Protein AF-A0A135UQ98-F1 (afdb_monomer_lite)

Radius of gyration: 32.17 Å; chains: 1; bounding box: 90×98×82 Å

Sequence (348 aa):
MIFPSILLAIFLMACETIAAPYESSMALDTIQGRTKKKIPANFKASCSDVRFFDPRVFVEEGSKKKDSTPYLVAKCGDGKGGQKCSWMPLTACFANAHGEIVYRRYGAFFKSCVDCKYENVGANMKCACQSPKSSVQASINLNEWMDNRGGQLDCHRFGGNVIDCTEHEMMAIRFHTAPDVIPDEPEWAFEGGLADPRKRAFTSAVYVFSTSKEINTTMKGFVAFLAAIALATATPANLEKSKNDDNFLHNCDFVNFGLGDNNQNPWIHYSCPLNKPPYMQCSRLELNDCIINDHGVLRGQEKGGFAKSCKDCVYLHEIGNLVCQCAFGNPTKFRETHRYLGCMALWQ

Structure (mmCIF, N/CA/C/O backbone):
data_AF-A0A135UQ98-F1
#
_entry.id   AF-A0A135UQ98-F1
#
loop_
_atom_site.group_PDB
_atom_site.id
_atom_site.type_symbol
_atom_site.label_atom_id
_atom_site.label_alt_id
_atom_site.label_comp_id
_atom_site.label_asym_id
_atom_site.label_entity_id
_atom_site.label_seq_id
_atom_site.pdbx_PDB_ins_code
_atom_site.Cartn_x
_atom_site.Cartn_y
_atom_site.Cartn_z
_atom_site.occupancy
_atom_site.B_iso_or_equiv
_atom_site.auth_seq_id
_atom_site.auth_comp_id
_atom_site.auth_asym_id
_atom_site.auth_atom_id
_atom_site.pdbx_PDB_model_num
ATOM 1 N N . MET A 1 1 ? 71.870 -61.077 -18.114 1.00 39.06 1 MET A N 1
ATOM 2 C CA . MET A 1 1 ? 71.634 -59.659 -17.765 1.00 39.06 1 MET A CA 1
ATOM 3 C C . MET A 1 1 ? 70.368 -59.231 -18.495 1.00 39.06 1 MET A C 1
ATOM 5 O O . MET A 1 1 ? 70.344 -59.340 -19.707 1.00 39.06 1 MET A O 1
ATOM 9 N N . ILE A 1 2 ? 69.235 -59.237 -17.789 1.00 40.59 2 ILE A N 1
ATOM 10 C CA . ILE A 1 2 ? 68.543 -58.059 -17.219 1.00 40.59 2 ILE A CA 1
ATOM 11 C C . ILE A 1 2 ? 67.624 -57.392 -18.274 1.00 40.59 2 ILE A C 1
ATOM 13 O O . ILE A 1 2 ? 68.086 -56.680 -19.155 1.00 40.59 2 ILE A O 1
ATOM 17 N N . PHE A 1 3 ? 66.321 -57.697 -18.147 1.00 45.62 3 PHE A N 1
ATOM 18 C CA . PHE A 1 3 ? 65.124 -56.931 -18.577 1.00 45.62 3 PHE A CA 1
ATOM 19 C C . PHE A 1 3 ? 65.168 -55.469 -18.050 1.00 45.62 3 PHE A C 1
ATOM 21 O O . PHE A 1 3 ? 65.958 -55.260 -17.130 1.00 45.62 3 PHE A O 1
ATOM 28 N N . PRO A 1 4 ? 64.313 -54.482 -18.448 1.00 54.00 4 PRO A N 1
ATOM 29 C CA . PRO A 1 4 ? 62.929 -54.623 -18.951 1.00 54.00 4 PRO A CA 1
ATOM 30 C C . PRO A 1 4 ? 62.511 -53.657 -20.093 1.00 54.00 4 PRO A C 1
ATOM 32 O O . PRO A 1 4 ? 63.140 -52.642 -20.361 1.00 54.00 4 PRO A O 1
ATOM 35 N N . SER A 1 5 ? 61.509 -54.026 -20.894 1.00 51.03 5 SER A N 1
ATOM 36 C CA . SER A 1 5 ? 60.091 -53.611 -20.778 1.00 51.03 5 SER A CA 1
ATOM 37 C C . SER A 1 5 ? 59.859 -52.104 -20.640 1.00 51.03 5 SER A C 1
ATOM 39 O O . SER A 1 5 ? 59.884 -51.563 -19.539 1.00 51.03 5 SER A O 1
ATOM 41 N N . ILE A 1 6 ? 59.481 -51.462 -21.748 1.00 52.75 6 ILE A N 1
ATOM 42 C CA . ILE A 1 6 ? 58.674 -50.238 -21.724 1.00 52.75 6 ILE A CA 1
ATOM 43 C C . ILE A 1 6 ? 57.353 -50.580 -22.413 1.00 52.75 6 ILE A C 1
ATOM 45 O O . ILE A 1 6 ? 57.226 -50.549 -23.635 1.00 52.75 6 ILE A O 1
ATOM 49 N N . LEU A 1 7 ? 56.386 -50.980 -21.583 1.00 46.25 7 LEU A N 1
ATOM 50 C CA . LEU A 1 7 ? 54.967 -50.927 -21.905 1.00 46.25 7 LEU A CA 1
ATOM 51 C C . LEU A 1 7 ? 54.606 -49.459 -22.161 1.00 46.25 7 LEU A C 1
ATOM 53 O O . LEU A 1 7 ? 54.558 -48.659 -21.228 1.00 46.25 7 LEU A O 1
ATOM 57 N N . LEU A 1 8 ? 54.324 -49.109 -23.413 1.00 49.94 8 LEU A N 1
ATOM 58 C CA . LEU A 1 8 ? 53.636 -47.868 -23.743 1.00 49.94 8 LEU A CA 1
ATOM 59 C C . LEU A 1 8 ? 52.136 -48.095 -23.503 1.00 49.94 8 LEU A C 1
ATOM 61 O O . LEU A 1 8 ? 51.399 -48.524 -24.389 1.00 49.94 8 LEU A O 1
ATOM 65 N N . ALA A 1 9 ? 51.705 -47.886 -22.260 1.00 47.44 9 ALA A N 1
ATOM 66 C CA . ALA A 1 9 ? 50.299 -47.895 -21.887 1.00 47.44 9 ALA A CA 1
ATOM 67 C C . ALA A 1 9 ? 49.618 -46.642 -22.458 1.00 47.44 9 ALA A C 1
ATOM 69 O O . ALA A 1 9 ? 49.791 -45.531 -21.959 1.00 47.44 9 ALA A O 1
ATOM 70 N N . ILE A 1 10 ? 48.841 -46.834 -23.522 1.00 51.03 10 ILE A N 1
ATOM 71 C CA . ILE A 1 10 ? 47.893 -45.851 -24.042 1.00 51.03 10 ILE A CA 1
ATOM 72 C C . ILE A 1 10 ? 46.729 -45.788 -23.043 1.00 51.03 10 ILE A C 1
ATOM 74 O O . ILE A 1 10 ? 45.805 -46.597 -23.094 1.00 51.03 10 ILE A O 1
ATOM 78 N N . PHE A 1 11 ? 46.784 -44.844 -22.103 1.00 45.19 11 PHE A N 1
ATOM 79 C CA . PHE A 1 11 ? 45.624 -44.456 -21.302 1.00 45.19 11 PHE A CA 1
ATOM 80 C C . PHE A 1 11 ? 44.720 -43.570 -22.166 1.00 45.19 11 PHE A C 1
ATOM 82 O O . PHE A 1 11 ? 44.881 -42.352 -22.234 1.00 45.19 11 PHE A O 1
ATOM 89 N N . LEU A 1 12 ? 43.759 -44.198 -22.844 1.00 49.47 12 LEU A N 1
ATOM 90 C CA . LEU A 1 12 ? 42.554 -43.523 -23.314 1.00 49.47 12 LEU A CA 1
ATOM 91 C C . LEU A 1 12 ? 41.774 -43.068 -22.073 1.00 49.47 12 LEU A C 1
ATOM 93 O O . LEU A 1 12 ? 41.019 -43.837 -21.485 1.00 49.47 12 LEU A O 1
ATOM 97 N N . MET A 1 13 ? 41.976 -41.816 -21.656 1.00 49.59 13 MET A N 1
ATOM 98 C CA . MET A 1 13 ? 41.020 -41.122 -20.795 1.00 49.59 13 MET A CA 1
ATOM 99 C C . MET A 1 13 ? 39.747 -40.882 -21.610 1.00 49.59 13 MET A C 1
ATOM 101 O O . MET A 1 13 ? 39.567 -39.836 -22.232 1.00 49.59 13 MET A O 1
ATOM 105 N N . ALA A 1 14 ? 38.861 -41.877 -21.614 1.00 48.50 14 ALA A N 1
ATOM 106 C CA . ALA A 1 14 ? 37.446 -41.654 -21.844 1.00 48.50 14 ALA A CA 1
ATOM 107 C C . ALA A 1 14 ? 36.943 -40.797 -20.676 1.00 48.50 14 ALA A C 1
ATOM 109 O O . ALA A 1 14 ? 36.611 -41.296 -19.604 1.00 48.50 14 ALA A O 1
ATOM 110 N N . CYS A 1 15 ? 36.968 -39.478 -20.859 1.00 43.12 15 CYS A N 1
ATOM 111 C CA . CYS A 1 15 ? 36.213 -38.570 -20.015 1.00 43.12 15 CYS A CA 1
ATOM 112 C C . CYS A 1 15 ? 34.745 -38.750 -20.415 1.00 43.12 15 CYS A C 1
ATOM 114 O O . CYS A 1 15 ? 34.213 -38.023 -21.254 1.00 43.12 15 CYS A O 1
ATOM 116 N N . GLU A 1 16 ? 34.122 -39.801 -19.878 1.00 40.66 16 GLU A N 1
ATOM 117 C CA . GLU A 1 16 ? 32.675 -39.902 -19.816 1.00 40.66 16 GLU A CA 1
ATOM 118 C C . GLU A 1 16 ? 32.204 -38.688 -19.024 1.00 40.66 16 GLU A C 1
ATOM 120 O O . GLU A 1 16 ? 32.294 -38.615 -17.798 1.00 40.66 16 GLU A O 1
ATOM 125 N N . THR A 1 17 ? 31.751 -37.680 -19.759 1.00 51.41 17 THR A N 1
ATOM 126 C CA . THR A 1 17 ? 30.899 -36.642 -19.211 1.00 51.41 17 THR A CA 1
ATOM 127 C C . THR A 1 17 ? 29.606 -37.342 -18.827 1.00 51.41 17 THR A C 1
ATOM 129 O O . THR A 1 17 ? 28.674 -37.460 -19.618 1.00 51.41 17 THR A O 1
ATOM 132 N N . ILE A 1 18 ? 29.573 -37.873 -17.603 1.00 48.16 18 ILE A N 1
ATOM 133 C CA . ILE A 1 18 ? 28.334 -38.236 -16.930 1.00 48.16 18 ILE A CA 1
ATOM 134 C C . ILE A 1 18 ? 27.578 -36.917 -16.810 1.00 48.16 18 ILE A C 1
ATOM 136 O O . ILE A 1 18 ? 27.806 -36.125 -15.896 1.00 48.16 18 ILE A O 1
ATOM 140 N N . ALA A 1 19 ? 26.740 -36.633 -17.806 1.00 50.34 19 ALA A N 1
ATOM 141 C CA . ALA A 1 19 ? 25.692 -35.649 -17.676 1.00 50.34 19 ALA A CA 1
ATOM 142 C C . ALA A 1 19 ? 24.907 -36.079 -16.441 1.00 50.34 19 ALA A C 1
ATOM 144 O O . ALA A 1 19 ? 24.290 -37.147 -16.437 1.00 50.34 19 ALA A O 1
ATOM 145 N N . ALA A 1 20 ? 25.034 -35.300 -15.365 1.00 44.91 20 ALA A N 1
ATOM 146 C CA . ALA A 1 20 ? 24.259 -35.524 -14.162 1.00 44.91 20 ALA A CA 1
ATOM 147 C C . ALA A 1 20 ? 22.794 -35.689 -14.593 1.00 44.91 20 ALA A C 1
ATOM 149 O O . ALA A 1 20 ? 22.327 -34.898 -15.424 1.00 44.91 20 ALA A O 1
ATOM 150 N N . PRO A 1 21 ? 22.094 -36.734 -14.118 1.00 43.53 21 PRO A N 1
ATOM 151 C CA . PRO A 1 21 ? 20.697 -36.927 -14.456 1.00 43.53 21 PRO A CA 1
ATOM 152 C C . PRO A 1 21 ? 19.967 -35.620 -14.163 1.00 43.53 21 PRO A C 1
ATOM 154 O O . PRO A 1 21 ? 20.119 -35.051 -13.085 1.00 43.53 21 PRO A O 1
ATOM 157 N N . TYR A 1 22 ? 19.242 -35.120 -15.161 1.00 48.44 22 TYR A N 1
ATOM 158 C CA . TYR A 1 22 ? 18.347 -33.983 -15.012 1.00 48.44 22 TYR A CA 1
ATOM 159 C C . TYR A 1 22 ? 17.379 -34.330 -13.878 1.00 48.44 22 TYR A C 1
ATOM 161 O O . TYR A 1 22 ? 16.441 -35.107 -14.074 1.00 48.44 22 TYR A O 1
ATOM 169 N N . GLU A 1 23 ? 17.662 -33.836 -12.670 1.00 41.31 23 GLU A N 1
ATOM 170 C CA . GLU A 1 23 ? 16.758 -33.932 -11.534 1.00 41.31 23 GLU A CA 1
ATOM 171 C C . GLU A 1 23 ? 15.514 -33.130 -11.903 1.00 41.31 23 GLU A C 1
ATOM 173 O O . GLU A 1 23 ? 15.452 -31.908 -11.783 1.00 41.31 23 GLU A O 1
ATOM 178 N N . SER A 1 24 ? 14.533 -33.849 -12.444 1.00 43.72 24 SER A N 1
ATOM 179 C CA . SER A 1 24 ? 13.179 -33.368 -12.650 1.00 43.72 24 SER A CA 1
ATOM 180 C C . SER A 1 24 ? 12.709 -32.716 -11.352 1.00 43.72 24 SER A C 1
ATOM 182 O O . SER A 1 24 ? 12.609 -33.377 -10.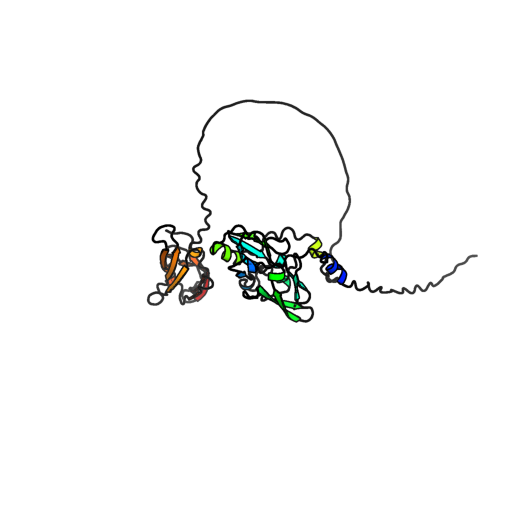316 1.00 43.72 24 SER A O 1
ATOM 184 N N . SER A 1 25 ? 12.405 -31.420 -11.409 1.00 47.81 25 SER A N 1
ATOM 185 C CA . SER A 1 25 ? 11.990 -30.594 -10.270 1.00 47.81 25 SER A CA 1
ATOM 186 C C . SER A 1 25 ? 10.664 -31.024 -9.623 1.00 47.81 25 SER A C 1
ATOM 188 O O . SER A 1 25 ? 10.139 -30.312 -8.773 1.00 47.81 25 SER A O 1
ATOM 190 N N . MET A 1 26 ? 10.112 -32.185 -9.984 1.00 45.78 26 MET A N 1
ATOM 191 C CA . MET A 1 26 ? 8.878 -32.730 -9.418 1.00 45.78 26 MET A CA 1
ATOM 192 C C . MET A 1 26 ? 9.028 -33.227 -7.970 1.00 45.78 26 MET A C 1
ATOM 194 O O . MET A 1 26 ? 8.029 -33.426 -7.279 1.00 45.78 26 MET A O 1
ATOM 198 N N . ALA A 1 27 ? 10.253 -33.405 -7.466 1.00 41.72 27 ALA A N 1
ATOM 199 C CA . ALA A 1 27 ? 10.460 -33.889 -6.099 1.00 41.72 27 ALA A CA 1
ATOM 200 C C . ALA A 1 27 ? 10.167 -32.830 -5.012 1.00 41.72 27 ALA A C 1
ATOM 202 O O . ALA A 1 27 ? 9.802 -33.202 -3.896 1.00 41.72 27 ALA A O 1
ATOM 203 N N . LEU A 1 28 ? 10.250 -31.526 -5.317 1.00 43.47 28 LEU A N 1
ATOM 204 C CA . LEU A 1 28 ? 9.995 -30.467 -4.325 1.00 43.47 28 LEU A CA 1
ATOM 205 C C . LEU A 1 28 ? 8.499 -30.135 -4.156 1.00 43.47 28 LEU A C 1
ATOM 207 O O . LEU A 1 28 ? 8.093 -29.668 -3.093 1.00 43.47 28 LEU A O 1
ATOM 211 N N . ASP A 1 29 ? 7.660 -30.461 -5.142 1.00 44.72 29 ASP A N 1
ATOM 212 C CA . ASP A 1 29 ? 6.204 -30.260 -5.057 1.00 44.72 29 ASP A CA 1
ATOM 213 C C . ASP A 1 29 ? 5.492 -31.343 -4.225 1.00 44.72 29 ASP A C 1
ATOM 215 O O . ASP A 1 29 ? 4.350 -31.177 -3.791 1.00 44.72 29 ASP A O 1
ATOM 219 N N . THR A 1 30 ? 6.176 -32.447 -3.907 1.00 40.97 30 THR A N 1
ATOM 220 C CA . THR A 1 30 ? 5.543 -33.606 -3.255 1.00 40.97 30 THR A CA 1
ATOM 221 C C . THR A 1 30 ? 5.337 -33.422 -1.735 1.00 40.97 30 THR A C 1
ATOM 223 O O . THR A 1 30 ? 4.579 -34.168 -1.112 1.00 40.97 30 THR A O 1
ATOM 226 N N . ILE A 1 31 ? 5.904 -32.383 -1.102 1.00 49.25 31 ILE A N 1
ATOM 227 C CA . ILE A 1 31 ? 5.703 -32.121 0.343 1.00 49.25 31 ILE A CA 1
ATOM 228 C C . ILE A 1 31 ? 4.376 -31.380 0.637 1.00 49.25 31 ILE A C 1
ATOM 230 O O . ILE A 1 31 ? 3.892 -31.405 1.771 1.00 49.25 31 ILE A O 1
ATOM 234 N N . GLN A 1 32 ? 3.694 -30.808 -0.364 1.00 52.12 32 GLN A N 1
ATOM 235 C CA . GLN A 1 32 ? 2.377 -30.172 -0.169 1.00 52.12 32 GLN A CA 1
ATOM 236 C C . GLN A 1 32 ? 1.179 -31.147 -0.215 1.00 52.12 32 GLN A C 1
ATOM 238 O O . GLN A 1 32 ? 0.047 -30.746 0.051 1.00 52.12 32 GLN A O 1
ATOM 243 N N . GLY A 1 33 ? 1.405 -32.442 -0.465 1.00 38.69 33 GLY A N 1
ATOM 244 C CA . GLY A 1 33 ? 0.355 -33.441 -0.715 1.00 38.69 33 GLY A CA 1
ATOM 245 C C . GLY A 1 33 ? -0.338 -34.075 0.502 1.00 38.69 33 GLY A C 1
ATOM 246 O O . GLY A 1 33 ? -1.027 -35.079 0.338 1.00 38.69 33 GLY A O 1
ATOM 247 N N . ARG A 1 34 ? -0.196 -33.557 1.732 1.00 43.53 34 ARG A N 1
ATOM 248 C CA . ARG A 1 34 ? -1.013 -34.047 2.866 1.00 43.53 34 ARG A CA 1
ATOM 249 C C . ARG A 1 34 ? -2.350 -33.309 2.902 1.00 43.53 34 ARG A C 1
ATOM 251 O O . ARG A 1 34 ? -2.486 -32.272 3.547 1.00 43.53 34 ARG A O 1
ATOM 258 N N . THR A 1 35 ? -3.337 -33.897 2.230 1.00 40.94 35 THR A N 1
ATOM 259 C CA . THR A 1 35 ? -4.766 -33.545 2.156 1.00 40.94 35 THR A CA 1
ATOM 260 C C . THR A 1 35 ? -5.470 -33.555 3.523 1.00 40.94 35 THR A C 1
ATOM 262 O O . THR A 1 35 ? -6.425 -34.286 3.770 1.00 40.94 35 THR A O 1
ATOM 265 N N . LYS A 1 36 ? -5.064 -32.677 4.446 1.00 52.81 36 LYS A N 1
ATOM 266 C CA . LYS A 1 36 ? -6.039 -32.118 5.389 1.00 52.81 36 LYS A CA 1
ATOM 267 C C . LYS A 1 36 ? -6.969 -31.242 4.564 1.00 52.81 36 LYS A C 1
ATOM 269 O O . LYS A 1 36 ? -6.477 -30.420 3.800 1.00 52.81 36 LYS A O 1
ATOM 274 N N . LYS A 1 37 ? -8.285 -31.437 4.708 1.00 46.06 37 LYS A N 1
ATOM 275 C CA . LYS A 1 37 ? -9.339 -30.595 4.123 1.00 46.06 37 LYS A CA 1
ATOM 276 C C . LYS A 1 37 ? -8.981 -29.130 4.405 1.00 46.06 37 LYS A C 1
ATOM 278 O O . LYS A 1 37 ? -9.181 -28.652 5.520 1.00 46.06 37 LYS A O 1
ATOM 283 N N . LYS A 1 38 ? -8.325 -28.478 3.438 1.00 60.31 38 LYS A N 1
ATOM 284 C CA . LYS A 1 38 ? -7.864 -27.095 3.544 1.00 60.31 38 LYS A CA 1
ATOM 285 C C . LYS A 1 38 ? -9.149 -26.291 3.640 1.00 60.31 38 LYS A C 1
ATOM 287 O O . LYS A 1 38 ? -9.943 -26.315 2.703 1.00 60.31 38 LYS A O 1
ATOM 292 N N . ILE A 1 39 ? -9.408 -25.689 4.801 1.00 65.62 39 ILE A N 1
ATOM 293 C CA . ILE A 1 39 ? -10.456 -24.674 4.888 1.00 65.62 39 ILE A CA 1
ATOM 294 C C . ILE A 1 39 ? -10.073 -23.658 3.811 1.00 65.62 39 ILE A C 1
ATOM 296 O O . ILE A 1 39 ? -8.914 -23.227 3.814 1.00 65.62 39 ILE A O 1
ATOM 300 N N . PRO A 1 40 ? -10.947 -23.402 2.823 1.00 76.50 40 PRO A N 1
ATOM 301 C CA . PRO A 1 40 ? -10.606 -22.501 1.741 1.00 76.50 40 PRO A CA 1
ATOM 302 C C . PRO A 1 40 ? -10.241 -21.168 2.379 1.00 76.50 40 PRO A C 1
ATOM 304 O O . PRO A 1 40 ? -11.040 -20.600 3.124 1.00 76.50 40 PRO A O 1
ATOM 307 N N . ALA A 1 41 ? -9.008 -20.728 2.139 1.00 83.00 41 ALA A N 1
ATOM 308 C CA . ALA A 1 41 ? -8.613 -19.383 2.499 1.00 83.00 41 ALA A CA 1
ATOM 309 C C . ALA A 1 41 ? -9.583 -18.432 1.776 1.00 83.00 41 ALA A C 1
ATOM 311 O O . ALA A 1 41 ? -9.995 -18.704 0.642 1.00 83.00 41 ALA A O 1
ATOM 312 N N . ASN A 1 42 ? -10.064 -17.412 2.484 1.00 94.12 42 ASN A N 1
ATOM 313 C CA . ASN A 1 42 ? -10.945 -16.392 1.923 1.00 94.12 42 ASN A CA 1
ATOM 314 C C . ASN A 1 42 ? -11.017 -15.193 2.873 1.00 94.12 42 ASN A C 1
ATOM 316 O O . ASN A 1 42 ? -12.044 -14.939 3.510 1.00 94.12 42 ASN A O 1
ATOM 320 N N . PHE A 1 43 ? -9.916 -14.450 2.997 1.00 96.31 43 PHE A N 1
ATOM 321 C CA . PHE A 1 43 ? -9.882 -13.289 3.888 1.00 96.31 43 PHE A CA 1
ATOM 322 C C . PHE A 1 43 ? -10.992 -12.269 3.558 1.00 96.31 43 PHE A C 1
ATOM 324 O O . PHE A 1 43 ? -11.614 -11.723 4.469 1.00 96.31 43 PHE A O 1
ATOM 331 N N . LYS A 1 44 ? -11.338 -12.069 2.275 1.00 96.12 44 LYS A N 1
ATOM 332 C CA . LYS A 1 44 ? -12.376 -11.111 1.840 1.00 96.12 44 LYS A CA 1
ATOM 333 C C . LYS A 1 44 ? -13.778 -11.432 2.353 1.00 96.12 44 LYS A C 1
ATOM 335 O O . LYS A 1 44 ? -14.615 -10.537 2.374 1.00 96.12 44 LYS A O 1
ATOM 340 N N . ALA A 1 45 ? -14.041 -12.665 2.791 1.00 96.25 45 ALA A N 1
ATOM 341 C CA . ALA A 1 45 ? -15.315 -13.019 3.415 1.00 96.25 45 ALA A CA 1
ATOM 342 C C . ALA A 1 45 ? -15.535 -12.324 4.770 1.00 96.25 45 ALA A C 1
ATOM 344 O O . ALA A 1 45 ? -16.672 -12.178 5.209 1.00 96.25 45 ALA A O 1
ATOM 345 N N . SER A 1 46 ? -14.458 -11.913 5.446 1.00 96.94 46 SER A N 1
ATOM 346 C CA . SER A 1 46 ? -14.514 -11.326 6.793 1.00 96.94 46 SER A CA 1
ATOM 347 C C . SER A 1 46 ? -13.661 -10.067 6.960 1.00 96.94 46 SER A C 1
ATOM 349 O O . SER A 1 46 ? -13.628 -9.491 8.048 1.00 96.94 46 SER A O 1
ATOM 351 N N . CYS A 1 47 ? -12.996 -9.623 5.895 1.00 97.94 47 CYS A N 1
ATOM 352 C CA . CYS A 1 47 ? -12.218 -8.395 5.854 1.00 97.94 47 CYS A CA 1
ATOM 353 C C . CYS A 1 47 ? -12.869 -7.346 4.949 1.00 97.94 47 CYS A C 1
ATOM 355 O O . CYS A 1 47 ? -13.482 -7.646 3.927 1.00 97.94 47 CYS A O 1
ATOM 357 N N . SER A 1 48 ? -12.689 -6.092 5.336 1.00 97.31 48 SER A N 1
ATOM 358 C CA . SER A 1 48 ? -13.177 -4.877 4.692 1.00 97.31 48 SER A CA 1
ATOM 359 C C . SER A 1 48 ? -12.035 -3.866 4.591 1.00 97.31 48 SER A C 1
ATOM 361 O O . SER A 1 48 ? -10.974 -4.086 5.177 1.00 97.31 48 SER A O 1
ATOM 363 N N . ASP A 1 49 ? -12.253 -2.787 3.835 1.00 95.69 49 ASP A N 1
ATOM 364 C CA . ASP A 1 49 ? -11.263 -1.718 3.641 1.00 95.69 49 ASP A CA 1
ATOM 365 C C . ASP A 1 49 ? -9.869 -2.263 3.278 1.00 95.69 49 ASP A C 1
ATOM 367 O O . ASP A 1 49 ? -8.866 -2.054 3.960 1.00 95.69 49 ASP A O 1
ATOM 371 N N . VAL A 1 50 ? -9.852 -3.092 2.231 1.00 96.56 50 VAL A N 1
ATOM 372 C CA . VAL A 1 50 ? -8.641 -3.759 1.759 1.00 96.56 50 VAL A CA 1
ATOM 373 C C . VAL A 1 50 ? -7.864 -2.797 0.874 1.00 96.56 50 VAL A C 1
ATOM 375 O O . VAL A 1 50 ? -8.333 -2.415 -0.200 1.00 96.56 50 VAL A O 1
ATOM 378 N N . ARG A 1 51 ? -6.656 -2.453 1.308 1.00 95.25 51 ARG A N 1
ATOM 379 C CA . ARG A 1 51 ? -5.752 -1.530 0.627 1.00 95.25 51 ARG A CA 1
ATOM 380 C C . ARG A 1 51 ? -4.494 -2.263 0.206 1.00 95.25 51 ARG A C 1
ATOM 382 O O . ARG A 1 51 ? -3.971 -3.108 0.930 1.00 95.25 51 ARG A O 1
ATOM 389 N N . PHE A 1 52 ? -4.015 -1.929 -0.980 1.00 95.31 52 PHE A N 1
ATOM 390 C CA . PHE A 1 52 ? -2.780 -2.456 -1.530 1.00 95.31 52 PHE A CA 1
ATOM 391 C C . PHE A 1 52 ? -1.814 -1.304 -1.723 1.00 95.31 52 PHE A C 1
ATOM 393 O O . PHE A 1 52 ? -2.170 -0.284 -2.312 1.00 95.31 52 PHE A O 1
ATOM 400 N N . PHE A 1 53 ? -0.590 -1.494 -1.260 1.00 93.38 53 PHE A N 1
ATOM 401 C CA . PHE A 1 53 ? 0.461 -0.507 -1.398 1.00 93.38 53 PHE A CA 1
ATOM 402 C C . PHE A 1 53 ? 1.698 -1.181 -1.973 1.00 93.38 53 PHE A C 1
ATOM 404 O O . PHE A 1 53 ? 2.137 -2.229 -1.493 1.00 93.38 53 PHE A O 1
ATOM 411 N N . ASP A 1 54 ? 2.267 -0.550 -2.993 1.00 91.56 54 ASP A N 1
ATOM 412 C CA . ASP A 1 54 ? 3.563 -0.909 -3.544 1.00 91.56 54 ASP A CA 1
ATOM 413 C C . ASP A 1 54 ? 4.532 0.252 -3.275 1.00 91.56 54 ASP A C 1
ATOM 415 O O . ASP A 1 54 ? 4.477 1.269 -3.973 1.00 91.56 54 ASP A O 1
ATOM 419 N N . PRO A 1 55 ? 5.414 0.137 -2.262 1.00 86.50 55 PRO A N 1
ATOM 420 C CA . PRO A 1 55 ? 6.332 1.212 -1.896 1.00 86.50 55 PRO A CA 1
ATOM 421 C C . PRO A 1 55 ? 7.210 1.663 -3.054 1.00 86.50 55 PRO A C 1
ATOM 423 O O . PRO A 1 55 ? 7.635 2.813 -3.077 1.00 86.50 55 PRO A O 1
ATOM 426 N N . ARG A 1 56 ? 7.489 0.767 -4.009 1.00 83.88 56 ARG A N 1
ATOM 427 C CA . ARG A 1 56 ? 8.415 1.002 -5.121 1.00 83.88 56 ARG A CA 1
ATOM 428 C C . ARG A 1 56 ? 7.937 2.120 -6.042 1.00 83.88 56 ARG A C 1
ATOM 430 O O . ARG A 1 56 ? 8.768 2.769 -6.662 1.00 83.88 56 ARG A O 1
ATOM 437 N N . VAL A 1 57 ? 6.631 2.389 -6.072 1.00 83.50 57 VAL A N 1
ATOM 438 C CA . VAL A 1 57 ? 6.039 3.492 -6.847 1.00 83.50 57 VAL A CA 1
ATOM 439 C C . VAL A 1 57 ? 6.467 4.862 -6.304 1.00 83.50 57 VAL A C 1
ATOM 441 O O . VAL A 1 57 ? 6.513 5.832 -7.052 1.00 83.50 57 VAL A O 1
ATOM 444 N N . PHE A 1 58 ? 6.830 4.952 -5.021 1.00 78.31 58 PHE A N 1
ATOM 445 C CA . PHE A 1 58 ? 7.250 6.201 -4.374 1.00 78.31 58 PHE A CA 1
ATOM 446 C C . PHE A 1 58 ? 8.770 6.398 -4.347 1.00 78.31 58 PHE A C 1
ATOM 448 O O . PHE A 1 58 ? 9.266 7.349 -3.744 1.00 78.31 58 PHE A O 1
ATOM 455 N N . VAL A 1 59 ? 9.530 5.472 -4.928 1.00 73.75 59 VAL A N 1
ATOM 456 C CA . VAL A 1 59 ? 10.987 5.449 -4.836 1.00 73.75 59 VAL A CA 1
ATOM 457 C C . VAL A 1 59 ? 11.573 6.067 -6.098 1.00 73.75 59 VAL A C 1
ATOM 459 O O . VAL A 1 59 ? 11.448 5.495 -7.177 1.00 73.75 59 VAL A O 1
ATOM 462 N N . GLU A 1 60 ? 12.254 7.208 -5.958 1.00 69.75 60 GLU A N 1
ATOM 463 C CA . GLU A 1 60 ? 13.023 7.790 -7.061 1.00 69.75 60 GLU A CA 1
ATOM 464 C C . GLU A 1 60 ? 14.066 6.789 -7.580 1.00 69.75 60 GLU A C 1
ATOM 466 O O . GLU A 1 60 ? 14.755 6.098 -6.809 1.00 69.75 60 GLU A O 1
ATOM 471 N N . GLU A 1 61 ? 14.155 6.714 -8.907 1.00 64.56 61 GLU A N 1
ATOM 472 C CA . GLU A 1 61 ? 15.007 5.795 -9.647 1.00 64.56 61 GLU A CA 1
ATOM 473 C C . GLU A 1 61 ? 16.473 5.950 -9.198 1.00 64.56 61 GLU A C 1
ATOM 475 O O . GLU A 1 61 ? 17.110 6.974 -9.423 1.00 64.56 61 GLU A O 1
ATOM 480 N N . GLY A 1 62 ? 17.011 4.938 -8.502 1.00 58.06 62 GLY A N 1
ATOM 481 C CA . GLY A 1 62 ? 18.404 4.922 -8.026 1.00 58.06 62 GLY A CA 1
ATOM 482 C C . GLY A 1 62 ? 18.597 4.857 -6.508 1.00 58.06 62 GLY A C 1
ATOM 483 O O . GLY A 1 62 ? 19.711 4.595 -6.05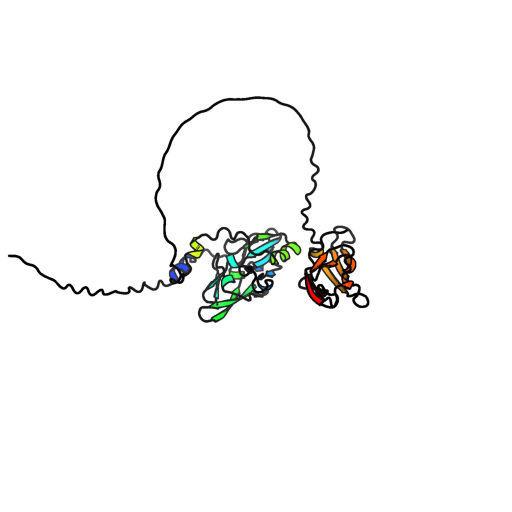3 1.00 58.06 62 GLY A O 1
ATOM 484 N N . SER A 1 63 ? 17.545 5.011 -5.702 1.00 65.19 63 SER A N 1
ATOM 485 C CA . SER A 1 63 ? 17.664 4.826 -4.249 1.00 65.19 63 SER A CA 1
ATOM 486 C C . SER A 1 63 ? 17.583 3.345 -3.831 1.00 65.19 63 SER A C 1
ATOM 488 O O . SER A 1 63 ? 16.974 2.506 -4.498 1.00 65.19 63 SER A O 1
ATOM 490 N N . LYS A 1 64 ? 18.226 3.001 -2.704 1.00 57.78 64 LYS A N 1
ATOM 491 C CA . LYS A 1 64 ? 18.382 1.628 -2.169 1.00 57.78 64 LYS A CA 1
ATOM 492 C C . LYS A 1 64 ? 17.067 0.911 -1.802 1.00 57.78 64 LYS A C 1
ATOM 494 O O . LYS A 1 64 ? 17.106 -0.214 -1.328 1.00 57.78 64 LYS A O 1
ATOM 499 N N . LYS A 1 65 ? 15.897 1.514 -2.028 1.00 59.97 65 LYS A N 1
ATOM 500 C CA . LYS A 1 65 ? 14.586 0.944 -1.669 1.00 59.97 65 LYS A CA 1
ATOM 501 C C . LYS A 1 65 ? 14.034 -0.060 -2.697 1.00 59.97 65 LYS A C 1
ATOM 503 O O . LYS A 1 65 ? 12.864 -0.433 -2.598 1.00 59.97 65 LYS A O 1
ATOM 508 N N . LYS A 1 66 ? 14.858 -0.538 -3.643 1.00 60.81 66 LYS A N 1
ATOM 509 C CA . LYS A 1 66 ? 14.488 -1.598 -4.608 1.00 60.81 66 LYS A CA 1
ATOM 510 C C . LYS A 1 66 ? 14.053 -2.903 -3.931 1.00 60.81 66 LYS A C 1
ATOM 512 O O . LYS A 1 66 ? 13.302 -3.661 -4.535 1.00 60.81 66 LYS A O 1
ATOM 517 N N . ASP A 1 67 ? 14.441 -3.105 -2.672 1.00 69.06 67 ASP A N 1
ATOM 518 C CA . ASP A 1 67 ? 14.086 -4.297 -1.899 1.00 69.06 67 ASP A CA 1
ATOM 519 C C . ASP A 1 67 ? 12.736 -4.196 -1.163 1.00 69.06 67 ASP A C 1
ATOM 521 O O . ASP A 1 67 ? 12.394 -5.050 -0.346 1.00 69.06 67 ASP A O 1
ATOM 525 N N . SER A 1 68 ? 11.939 -3.161 -1.442 1.00 81.12 68 SER A N 1
ATOM 526 C CA . SER A 1 68 ? 10.620 -3.014 -0.822 1.00 81.12 68 SER A CA 1
ATOM 527 C C . SER A 1 68 ? 9.603 -3.976 -1.445 1.00 81.12 68 SER A C 1
ATOM 529 O O . SER A 1 68 ? 9.436 -4.027 -2.663 1.00 81.12 68 SER A O 1
ATOM 531 N N . THR A 1 69 ? 8.882 -4.711 -0.600 1.00 85.75 69 THR A N 1
ATOM 532 C CA . THR A 1 69 ? 7.782 -5.596 -1.010 1.00 85.75 69 THR A CA 1
ATOM 533 C C . THR A 1 69 ? 6.448 -4.850 -1.010 1.00 85.75 69 THR A C 1
ATOM 535 O O . THR A 1 69 ? 6.201 -4.064 -0.094 1.00 85.75 69 THR A O 1
ATOM 538 N N . PRO A 1 70 ? 5.534 -5.157 -1.946 1.00 92.69 70 PRO A N 1
ATOM 539 C CA . PRO A 1 70 ? 4.134 -4.798 -1.786 1.00 92.69 70 PRO A CA 1
ATOM 540 C C . PRO A 1 70 ? 3.540 -5.423 -0.517 1.00 92.69 70 PRO A C 1
ATOM 542 O O . PRO A 1 70 ? 3.942 -6.523 -0.105 1.00 92.69 70 PRO A O 1
ATOM 545 N N . TYR A 1 71 ? 2.563 -4.747 0.078 1.00 93.62 71 TYR A N 1
ATOM 546 C CA . TYR A 1 71 ? 1.792 -5.247 1.215 1.00 93.62 71 TYR A CA 1
ATOM 547 C C . TYR A 1 71 ? 0.301 -4.979 1.055 1.00 93.62 71 TYR A C 1
ATOM 549 O O . TYR A 1 71 ? -0.136 -4.055 0.364 1.00 93.62 71 TYR A O 1
ATOM 557 N N . LEU A 1 72 ? -0.473 -5.820 1.734 1.00 96.00 72 LEU A N 1
ATOM 558 C CA . LEU A 1 72 ? -1.901 -5.642 1.935 1.00 96.00 72 LEU A CA 1
ATOM 559 C C . LEU A 1 72 ? -2.153 -5.066 3.322 1.00 96.00 72 LEU A C 1
ATOM 561 O O . LEU A 1 72 ? -1.551 -5.534 4.281 1.00 96.00 72 LEU A O 1
ATOM 565 N N . VAL A 1 73 ? -3.089 -4.135 3.437 1.00 96.62 73 VAL A N 1
ATOM 566 C CA . VAL A 1 73 ? -3.655 -3.676 4.710 1.00 96.62 73 VAL A CA 1
ATOM 567 C C . VAL A 1 73 ? -5.147 -3.968 4.672 1.00 96.62 73 VAL A C 1
ATOM 569 O O . VAL A 1 73 ? -5.784 -3.756 3.642 1.00 96.62 73 VAL A O 1
ATOM 572 N N . ALA A 1 74 ? -5.711 -4.494 5.753 1.00 97.81 74 ALA A N 1
ATOM 573 C CA . ALA A 1 74 ? -7.142 -4.768 5.811 1.00 97.81 74 ALA A CA 1
ATOM 574 C C . ALA A 1 74 ? -7.692 -4.666 7.231 1.00 97.81 74 ALA A C 1
ATOM 576 O O . ALA A 1 74 ? -6.998 -4.971 8.207 1.00 97.81 74 ALA A O 1
ATOM 577 N N . LYS A 1 75 ? -8.978 -4.317 7.318 1.00 98.19 75 LYS A N 1
ATOM 578 C CA . LYS A 1 75 ? -9.781 -4.370 8.538 1.00 98.19 75 LYS A CA 1
ATOM 579 C C . LYS A 1 75 ? -10.588 -5.660 8.571 1.00 98.19 75 LYS A C 1
ATOM 581 O O . LYS A 1 75 ? -11.556 -5.815 7.828 1.00 98.19 75 LYS A O 1
ATOM 586 N N . CYS A 1 76 ? -10.212 -6.581 9.440 1.00 98.44 76 CYS A N 1
ATOM 587 C CA . CYS A 1 76 ? -10.740 -7.934 9.498 1.00 98.44 76 CYS A CA 1
ATOM 588 C C . CYS A 1 76 ? -11.543 -8.178 10.780 1.00 98.44 76 CYS A C 1
ATOM 590 O O . CYS A 1 76 ? -11.154 -7.749 11.865 1.00 98.44 76 CYS A O 1
ATOM 592 N N . GLY A 1 77 ? -12.671 -8.881 10.671 1.00 97.88 77 GLY A N 1
ATOM 593 C CA . GLY A 1 77 ? -13.470 -9.290 11.826 1.00 97.88 77 GLY A CA 1
ATOM 594 C C . GLY A 1 77 ? -12.704 -10.272 12.715 1.00 97.88 77 GLY A C 1
ATOM 595 O O . GLY A 1 77 ? -12.065 -11.195 12.217 1.00 97.88 77 GLY A O 1
ATOM 596 N N . ASP A 1 78 ? -12.775 -10.110 14.033 1.00 97.06 78 ASP A N 1
ATOM 597 C CA . ASP A 1 78 ? -12.031 -10.952 14.981 1.00 97.06 78 ASP A CA 1
ATOM 598 C C . ASP A 1 78 ? -12.759 -12.249 15.387 1.00 97.06 78 ASP A C 1
ATOM 600 O O . ASP A 1 78 ? -12.241 -13.041 16.177 1.00 97.06 78 ASP A O 1
ATOM 604 N N . GLY A 1 79 ? -13.961 -12.469 14.845 1.00 95.69 79 GLY A N 1
ATOM 605 C CA . GLY A 1 79 ? -14.838 -13.595 15.180 1.00 95.69 79 GLY A CA 1
ATOM 606 C C . GLY A 1 79 ? -15.616 -13.430 16.493 1.00 95.69 79 GLY A C 1
ATOM 607 O O . GLY A 1 79 ? -16.392 -14.312 16.846 1.00 95.69 79 GLY A O 1
ATOM 608 N N . LYS A 1 80 ? -15.442 -12.311 17.206 1.00 96.75 80 LYS A N 1
ATOM 609 C CA . LYS A 1 80 ? -16.115 -11.969 18.472 1.00 96.75 80 LYS A CA 1
ATOM 610 C C . LYS A 1 80 ? -17.020 -10.736 18.350 1.00 96.75 80 LYS A C 1
ATOM 612 O O . LYS A 1 80 ? -17.454 -10.190 19.358 1.00 96.75 80 LYS A O 1
ATOM 617 N N . GLY A 1 81 ? -17.293 -10.298 17.122 1.00 95.75 81 GLY A N 1
ATOM 618 C CA . GLY A 1 81 ? -18.031 -9.066 16.827 1.00 95.75 81 GLY A CA 1
ATOM 619 C C . GLY A 1 81 ? -17.153 -7.811 16.790 1.00 95.75 81 GLY A C 1
ATOM 620 O O . GLY A 1 81 ? -17.652 -6.741 16.451 1.00 95.75 81 GLY A O 1
ATOM 621 N N . GLY A 1 82 ? -15.858 -7.933 17.094 1.00 97.06 82 GLY A N 1
ATOM 622 C CA . GLY A 1 82 ? -14.874 -6.872 16.938 1.00 97.06 82 GLY A CA 1
ATOM 623 C C . GLY A 1 82 ? -14.229 -6.875 15.553 1.00 97.06 82 GLY A C 1
ATOM 624 O O . GLY A 1 82 ? -14.426 -7.773 14.727 1.00 97.06 82 GLY A O 1
ATOM 625 N N . GLN A 1 83 ? -13.420 -5.851 15.305 1.00 97.62 83 GLN A N 1
ATOM 626 C CA . GLN A 1 83 ? -12.571 -5.743 14.125 1.00 97.62 83 GLN A CA 1
ATOM 627 C C . GLN A 1 83 ? -11.142 -5.441 14.568 1.00 97.62 83 GLN A C 1
ATOM 629 O O . GLN A 1 83 ? -10.928 -4.752 15.563 1.00 97.62 83 GLN A O 1
ATOM 634 N N . LYS A 1 84 ? -10.170 -5.947 13.816 1.00 97.88 84 LYS A N 1
ATOM 635 C CA . LYS A 1 84 ? -8.757 -5.604 13.952 1.00 97.88 84 LYS A CA 1
ATOM 636 C C . LYS A 1 84 ? -8.200 -5.231 12.597 1.00 97.88 84 LYS A C 1
ATOM 638 O O . LYS A 1 84 ? -8.669 -5.722 11.570 1.00 97.88 84 LYS A O 1
ATOM 643 N N . CYS A 1 85 ? -7.193 -4.379 12.610 1.00 98.06 85 CYS A N 1
ATOM 644 C CA . CYS A 1 85 ? -6.489 -3.994 11.410 1.00 98.06 85 CYS A CA 1
ATOM 645 C C . CYS A 1 85 ? -5.126 -4.655 11.427 1.00 98.06 85 CYS A C 1
ATOM 647 O O . CYS A 1 85 ? -4.503 -4.848 12.472 1.00 98.06 85 CYS A O 1
ATOM 649 N N . SER A 1 86 ? -4.698 -5.105 10.261 1.00 97.50 86 SER A N 1
ATOM 650 C CA . SER A 1 86 ? -3.388 -5.713 10.116 1.00 97.50 86 SER A CA 1
ATOM 651 C C . SER A 1 86 ? -2.858 -5.485 8.721 1.00 97.50 86 SER A C 1
ATOM 653 O O . SER A 1 86 ? -3.627 -5.288 7.774 1.00 97.50 86 SER A O 1
ATOM 655 N N . TRP A 1 87 ? -1.539 -5.533 8.601 1.00 96.00 87 TRP A N 1
ATOM 656 C CA . TRP A 1 87 ? -0.865 -5.479 7.320 1.00 96.00 87 TRP A CA 1
ATOM 657 C C . TRP A 1 87 ? 0.019 -6.699 7.099 1.00 96.00 87 TRP A C 1
ATOM 659 O O . TRP A 1 87 ? 0.589 -7.265 8.030 1.00 96.00 87 TRP A O 1
ATOM 669 N N . MET A 1 88 ? 0.117 -7.129 5.848 1.00 94.94 88 MET A N 1
ATOM 670 C CA . MET A 1 88 ? 0.803 -8.347 5.445 1.00 94.94 88 MET A CA 1
ATOM 671 C C . MET A 1 88 ? 1.772 -8.059 4.297 1.00 94.94 88 MET A C 1
ATOM 673 O O . MET A 1 88 ? 1.312 -7.716 3.202 1.00 94.94 88 MET A O 1
ATOM 677 N N . PRO A 1 89 ? 3.090 -8.242 4.488 1.00 93.31 89 PRO A N 1
ATOM 678 C CA . PRO A 1 89 ? 4.043 -8.178 3.391 1.00 93.31 89 PRO A CA 1
ATOM 679 C C . PRO A 1 89 ? 3.895 -9.408 2.485 1.00 93.31 89 PRO A C 1
ATOM 681 O O . PRO A 1 89 ? 4.072 -10.548 2.914 1.00 93.31 89 PRO A O 1
ATOM 684 N N . LEU A 1 90 ? 3.601 -9.188 1.202 1.00 94.19 90 LEU A N 1
ATOM 685 C CA . LEU A 1 90 ? 3.297 -10.278 0.267 1.00 94.19 90 LEU A CA 1
ATOM 686 C C . LEU A 1 90 ? 4.529 -11.125 -0.101 1.00 94.19 90 LEU A C 1
ATOM 688 O O . LEU A 1 90 ? 4.381 -12.269 -0.533 1.00 94.19 90 LEU A O 1
ATOM 692 N N . THR A 1 91 ? 5.744 -10.614 0.129 1.00 90.69 91 THR A N 1
ATOM 693 C CA . THR A 1 91 ? 7.001 -11.379 0.002 1.00 90.69 91 THR A CA 1
ATOM 694 C C . THR A 1 91 ? 7.012 -12.674 0.817 1.00 90.69 91 THR A C 1
ATOM 696 O O . THR A 1 91 ? 7.591 -13.676 0.393 1.00 90.69 91 THR A O 1
ATOM 699 N N . ALA A 1 92 ? 6.326 -12.692 1.964 1.00 87.88 92 ALA A N 1
ATOM 700 C CA . ALA A 1 92 ? 6.293 -13.859 2.836 1.00 87.88 92 ALA A CA 1
ATOM 701 C C . ALA A 1 92 ? 5.537 -15.048 2.214 1.00 87.88 92 ALA A C 1
ATOM 703 O O . ALA A 1 92 ? 5.672 -16.181 2.682 1.00 87.88 92 ALA A O 1
ATOM 704 N N . CYS A 1 93 ? 4.759 -14.799 1.160 1.00 93.56 93 CYS A N 1
ATOM 705 C CA . CYS A 1 93 ? 3.723 -15.699 0.667 1.00 93.56 93 CYS A CA 1
ATOM 706 C C . CYS A 1 93 ? 3.913 -16.184 -0.756 1.00 93.56 93 CYS A C 1
ATOM 708 O O . CYS A 1 93 ? 3.431 -17.266 -1.092 1.00 93.56 93 CYS A O 1
ATOM 710 N N . PHE A 1 94 ? 4.544 -15.375 -1.601 1.00 95.94 94 PHE A N 1
ATOM 711 C CA . PHE A 1 94 ? 4.495 -15.583 -3.038 1.00 95.94 94 PHE A CA 1
ATOM 712 C C . PHE A 1 94 ? 5.887 -15.543 -3.656 1.00 95.94 94 PHE A C 1
ATOM 714 O O . PHE A 1 94 ? 6.720 -14.709 -3.292 1.00 95.94 94 PHE A O 1
ATOM 721 N N . ALA A 1 95 ? 6.113 -16.438 -4.615 1.00 96.06 95 ALA A N 1
ATOM 722 C CA . ALA A 1 95 ? 7.282 -16.470 -5.486 1.00 96.06 95 ALA A CA 1
ATOM 723 C C . ALA A 1 95 ? 6.871 -16.226 -6.936 1.00 96.06 95 ALA A C 1
ATOM 725 O O . ALA A 1 95 ? 5.727 -16.464 -7.321 1.00 96.06 95 ALA A O 1
ATOM 726 N N . ASN A 1 96 ? 7.841 -15.803 -7.740 1.00 97.19 96 ASN A N 1
ATOM 727 C CA . ASN A 1 96 ? 7.749 -15.881 -9.189 1.00 97.19 96 ASN A CA 1
ATOM 728 C C . ASN A 1 96 ? 8.347 -17.219 -9.650 1.00 97.19 96 ASN A C 1
ATOM 730 O O . ASN A 1 96 ? 9.543 -17.455 -9.465 1.00 97.19 96 ASN A O 1
ATOM 734 N N . ALA A 1 97 ? 7.533 -18.079 -10.250 1.00 96.94 97 ALA A N 1
ATOM 735 C CA . ALA A 1 97 ? 7.954 -19.315 -10.891 1.00 96.94 97 ALA A CA 1
ATOM 736 C C . ALA A 1 97 ? 7.781 -19.168 -12.407 1.00 96.94 97 ALA A C 1
ATOM 738 O O . ALA A 1 97 ? 6.687 -19.300 -12.939 1.00 96.94 97 ALA A O 1
ATOM 739 N N . HIS A 1 98 ? 8.877 -18.868 -13.110 1.00 96.38 98 HIS A N 1
ATOM 740 C CA . HIS A 1 98 ? 8.910 -18.757 -14.576 1.00 96.38 98 HIS A CA 1
ATOM 741 C C . HIS A 1 98 ? 7.904 -17.767 -15.193 1.00 96.38 98 HIS A C 1
ATOM 743 O O . HIS A 1 98 ? 7.468 -17.955 -16.327 1.00 96.38 98 HIS A O 1
ATOM 749 N N . GLY A 1 99 ? 7.596 -16.675 -14.495 1.00 97.25 99 GLY A N 1
ATOM 750 C CA . GLY A 1 99 ? 6.628 -15.677 -14.937 1.00 97.25 99 GLY A CA 1
ATOM 751 C C . GLY A 1 99 ? 5.226 -15.876 -14.360 1.00 97.25 99 GLY A C 1
ATOM 752 O O . GLY A 1 99 ? 4.352 -15.068 -14.645 1.00 97.25 99 GLY A O 1
ATOM 753 N N . GLU A 1 100 ? 5.001 -16.899 -13.537 1.00 97.88 100 GLU A N 1
ATOM 754 C CA . GLU A 1 100 ? 3.752 -17.103 -12.802 1.00 97.88 100 GLU A CA 1
ATOM 755 C C . GLU A 1 100 ? 3.932 -16.768 -11.320 1.00 97.88 100 GLU A C 1
ATOM 757 O O . GLU A 1 100 ? 4.965 -17.068 -10.718 1.00 97.88 100 GLU A O 1
ATOM 762 N N . ILE A 1 101 ? 2.920 -16.156 -10.703 1.00 97.06 101 ILE A N 1
ATOM 763 C CA . ILE A 1 101 ? 2.928 -15.920 -9.257 1.00 97.06 101 ILE A CA 1
ATOM 764 C C . ILE A 1 101 ? 2.338 -17.154 -8.589 1.00 97.06 101 ILE A C 1
ATOM 766 O O . ILE A 1 101 ? 1.165 -17.467 -8.781 1.00 97.06 101 ILE A O 1
ATOM 770 N N . VAL A 1 102 ? 3.146 -17.835 -7.784 1.00 96.31 102 VAL A N 1
ATOM 771 C CA . VAL A 1 102 ? 2.752 -19.049 -7.065 1.00 96.31 102 VAL A CA 1
ATOM 772 C C . VAL A 1 102 ? 2.901 -18.852 -5.566 1.00 96.31 102 VAL A C 1
ATOM 774 O O . VAL A 1 102 ? 3.751 -18.087 -5.100 1.00 96.31 102 VAL A O 1
ATOM 777 N N . TYR A 1 103 ? 2.091 -19.565 -4.787 1.00 93.94 103 TYR A N 1
ATOM 778 C CA . TYR A 1 103 ? 2.290 -19.612 -3.347 1.00 93.94 103 TYR A CA 1
ATOM 779 C C . TYR A 1 103 ? 3.603 -20.326 -3.017 1.00 93.94 103 TYR A C 1
ATOM 781 O O . TYR A 1 103 ? 3.803 -21.498 -3.337 1.00 93.94 103 TYR A O 1
ATOM 789 N N . ARG A 1 104 ? 4.491 -19.617 -2.324 1.00 92.50 104 ARG A N 1
ATOM 790 C CA . ARG A 1 104 ? 5.732 -20.151 -1.776 1.00 92.50 104 ARG A CA 1
ATOM 791 C C . ARG A 1 104 ? 6.113 -19.312 -0.573 1.00 92.50 104 ARG A C 1
ATOM 793 O O . ARG A 1 104 ? 6.283 -18.099 -0.675 1.00 92.50 104 ARG A O 1
ATOM 800 N N . ARG A 1 105 ? 6.262 -19.971 0.574 1.00 88.44 105 ARG A N 1
ATOM 801 C CA . ARG A 1 105 ? 6.711 -19.302 1.793 1.00 88.44 105 ARG A CA 1
ATOM 802 C C . ARG A 1 105 ? 8.081 -18.656 1.547 1.00 88.44 105 ARG A C 1
ATOM 804 O O . ARG A 1 105 ? 8.964 -19.330 1.022 1.00 88.44 105 ARG A O 1
ATOM 811 N N . TYR A 1 106 ? 8.224 -17.384 1.921 1.00 88.31 106 TYR A N 1
ATOM 812 C CA . TYR A 1 106 ? 9.411 -16.556 1.646 1.00 88.31 106 TYR A CA 1
ATOM 813 C C . TYR A 1 106 ? 9.783 -16.513 0.156 1.00 88.31 106 TYR A C 1
ATOM 815 O O . TYR A 1 106 ? 10.949 -16.555 -0.220 1.00 88.31 106 TYR A O 1
ATOM 823 N N . GLY A 1 107 ? 8.778 -16.488 -0.718 1.00 89.88 107 GLY A N 1
ATOM 824 C CA . GLY A 1 107 ? 8.994 -16.609 -2.153 1.00 89.88 107 GLY A CA 1
ATOM 825 C C . GLY A 1 107 ? 9.640 -15.389 -2.815 1.00 89.88 107 GLY A C 1
ATOM 826 O O . GLY A 1 107 ? 10.145 -15.515 -3.930 1.00 89.88 107 GLY A O 1
ATOM 827 N N . ALA A 1 108 ? 9.631 -14.225 -2.154 1.00 91.50 108 ALA A N 1
ATOM 828 C CA . ALA A 1 108 ? 10.297 -13.004 -2.605 1.00 91.50 108 ALA A CA 1
ATOM 829 C C . ALA A 1 108 ? 10.000 -12.607 -4.069 1.00 91.50 108 ALA A C 1
ATOM 831 O O . ALA A 1 108 ? 10.872 -12.084 -4.767 1.00 91.50 108 ALA A O 1
ATOM 832 N N . PHE A 1 109 ? 8.762 -12.817 -4.545 1.00 94.62 109 PHE A N 1
ATOM 833 C CA . PHE A 1 109 ? 8.374 -12.542 -5.941 1.00 94.62 109 PHE A CA 1
ATOM 834 C C . PHE A 1 109 ? 8.721 -11.116 -6.407 1.00 94.62 109 PHE A C 1
ATOM 836 O O . PHE A 1 109 ? 9.077 -10.913 -7.567 1.00 94.62 109 PHE A O 1
ATOM 843 N N . PHE A 1 110 ? 8.689 -10.137 -5.495 1.00 91.75 110 PHE A N 1
ATOM 844 C CA . PHE A 1 110 ? 8.991 -8.727 -5.758 1.00 91.75 110 PHE A CA 1
ATOM 845 C C . PHE A 1 110 ? 10.383 -8.491 -6.373 1.00 91.75 110 PHE A C 1
ATOM 847 O O . PHE A 1 110 ? 10.571 -7.489 -7.059 1.00 91.75 110 PHE A O 1
ATOM 854 N N . LYS A 1 111 ? 11.343 -9.413 -6.186 1.00 91.81 111 LYS A N 1
ATOM 855 C CA . LYS A 1 111 ? 12.689 -9.332 -6.786 1.00 91.81 111 LYS A CA 1
ATOM 856 C C . LYS A 1 111 ? 12.681 -9.465 -8.311 1.00 91.81 111 LYS A C 1
ATOM 858 O O . LYS A 1 111 ? 13.620 -9.030 -8.966 1.00 91.81 111 LYS A O 1
ATOM 863 N N . SER A 1 112 ? 11.648 -10.089 -8.875 1.00 95.00 112 SER A N 1
ATOM 864 C CA . SER A 1 112 ? 11.544 -10.376 -10.314 1.00 95.00 112 SER A CA 1
ATOM 865 C C . SER A 1 112 ? 10.191 -9.997 -10.921 1.00 95.00 112 SER A C 1
ATOM 867 O O . SER A 1 112 ? 9.981 -10.207 -12.113 1.00 95.00 112 SER A O 1
ATOM 869 N N . CYS A 1 113 ? 9.287 -9.420 -10.129 1.00 95.88 113 CYS A N 1
ATOM 870 C CA . CYS A 1 113 ? 8.004 -8.895 -10.579 1.00 95.88 113 CYS A CA 1
ATOM 871 C C . CYS A 1 113 ? 7.897 -7.403 -10.269 1.00 95.88 113 CYS A C 1
ATOM 873 O O . CYS A 1 113 ? 8.195 -6.978 -9.154 1.00 95.88 113 CYS A O 1
ATOM 875 N N . VAL A 1 114 ? 7.418 -6.621 -11.229 1.00 93.94 114 VAL A N 1
ATOM 876 C CA . VAL A 1 114 ? 7.236 -5.164 -11.155 1.00 93.94 114 VAL A CA 1
ATOM 877 C C . VAL A 1 114 ? 5.796 -4.782 -11.508 1.00 93.94 114 VAL A C 1
ATOM 879 O O . VAL A 1 114 ? 4.997 -5.641 -11.886 1.00 93.94 114 VAL A O 1
ATOM 882 N N . ASP A 1 115 ? 5.456 -3.502 -11.346 1.00 93.81 115 ASP A N 1
ATOM 883 C CA . ASP A 1 115 ? 4.158 -2.921 -11.723 1.00 93.81 115 ASP A CA 1
ATOM 884 C C . ASP A 1 115 ? 2.949 -3.684 -11.169 1.00 93.81 115 ASP A C 1
ATOM 886 O O . ASP A 1 115 ? 1.971 -3.957 -11.872 1.00 93.81 115 ASP A O 1
ATOM 890 N N . CYS A 1 116 ? 3.028 -4.054 -9.891 1.00 95.69 116 CYS A N 1
ATOM 891 C CA . CYS A 1 116 ? 1.968 -4.798 -9.238 1.00 95.69 116 CYS A CA 1
ATOM 892 C C . CYS A 1 116 ? 0.742 -3.914 -8.983 1.00 95.69 116 CYS A C 1
ATOM 894 O O . CYS A 1 116 ? 0.843 -2.813 -8.443 1.00 95.69 116 CYS A O 1
ATOM 896 N N . LYS A 1 117 ? -0.437 -4.421 -9.342 1.00 96.31 117 LYS A N 1
ATOM 897 C CA . LYS A 1 117 ? -1.740 -3.781 -9.156 1.00 96.31 117 LYS A CA 1
ATOM 898 C C . LYS A 1 117 ? -2.696 -4.747 -8.475 1.00 96.31 117 LYS A C 1
ATOM 900 O O . LYS A 1 117 ? -2.678 -5.946 -8.750 1.00 96.31 117 LYS A O 1
ATOM 905 N N . TYR A 1 118 ? -3.563 -4.214 -7.624 1.00 96.56 118 TYR A N 1
ATOM 906 C CA . TYR A 1 118 ? -4.587 -4.984 -6.927 1.00 96.56 118 TYR A CA 1
ATOM 907 C C . TYR A 1 118 ? -5.985 -4.606 -7.413 1.00 96.56 118 TYR A C 1
ATOM 909 O O . TYR A 1 118 ? -6.328 -3.432 -7.536 1.00 96.56 118 TYR A O 1
ATOM 917 N N . GLU A 1 119 ? -6.802 -5.620 -7.663 1.00 97.00 119 GLU A N 1
ATOM 918 C CA . GLU A 1 119 ? -8.186 -5.506 -8.093 1.00 97.00 119 GLU A CA 1
ATOM 919 C C . GLU A 1 119 ? -9.114 -5.985 -6.970 1.00 97.00 119 GLU A C 1
ATOM 921 O O . GLU A 1 119 ? -9.259 -7.183 -6.712 1.00 97.00 119 GLU A O 1
ATOM 926 N N . ASN A 1 120 ? -9.774 -5.035 -6.303 1.00 92.88 120 ASN A N 1
ATOM 927 C CA . ASN A 1 120 ? -10.541 -5.295 -5.083 1.00 92.88 120 ASN A CA 1
ATOM 928 C C . ASN A 1 120 ? -11.758 -6.219 -5.275 1.00 92.88 120 ASN A C 1
ATOM 930 O O . ASN A 1 120 ? -12.150 -6.913 -4.338 1.00 92.88 120 ASN A O 1
ATOM 934 N N . VAL A 1 121 ? -12.389 -6.236 -6.455 1.00 91.81 121 VAL A N 1
ATOM 935 C CA . VAL A 1 121 ? -13.611 -7.033 -6.686 1.00 91.81 121 VAL A CA 1
ATOM 936 C C . VAL A 1 121 ? -13.318 -8.529 -6.559 1.00 91.81 121 VAL A C 1
ATOM 938 O O . VAL A 1 121 ? -14.025 -9.224 -5.834 1.00 91.81 121 VAL A O 1
ATOM 941 N N . GLY A 1 122 ? -12.243 -9.000 -7.196 1.00 92.50 122 GLY A N 1
ATOM 942 C CA . GLY A 1 122 ? -11.836 -10.408 -7.181 1.00 92.50 122 GLY A CA 1
ATOM 943 C C . GLY A 1 122 ? -10.707 -10.745 -6.208 1.00 92.50 122 GLY A C 1
ATOM 944 O O . GLY A 1 122 ? -10.278 -11.890 -6.182 1.00 92.50 122 GLY A O 1
ATOM 945 N N . ALA A 1 123 ? -10.208 -9.765 -5.445 1.00 96.50 123 ALA A N 1
ATOM 946 C CA . ALA A 1 123 ? -8.963 -9.874 -4.681 1.00 96.50 123 ALA A CA 1
ATOM 947 C C . ALA A 1 123 ? -7.774 -10.358 -5.537 1.00 96.50 123 ALA A C 1
ATOM 949 O O . ALA A 1 123 ? -6.913 -11.103 -5.069 1.00 96.50 123 ALA A O 1
ATOM 950 N N . ASN A 1 124 ? -7.736 -9.944 -6.806 1.00 97.56 124 ASN A N 1
ATOM 951 C CA . ASN A 1 124 ? -6.697 -10.359 -7.741 1.00 97.56 124 ASN A CA 1
ATOM 952 C C . ASN A 1 124 ? -5.518 -9.392 -7.677 1.00 97.56 124 ASN A C 1
ATOM 954 O O . ASN A 1 124 ? -5.698 -8.182 -7.792 1.00 97.56 124 ASN A O 1
ATOM 958 N N . MET A 1 125 ? -4.309 -9.924 -7.547 1.00 97.19 125 MET A N 1
ATOM 959 C CA . MET A 1 125 ? -3.075 -9.169 -7.729 1.00 97.19 125 MET A CA 1
ATOM 960 C C . MET A 1 125 ? -2.479 -9.511 -9.092 1.00 97.19 125 MET A C 1
ATOM 962 O O . MET A 1 125 ? -2.267 -10.683 -9.397 1.00 97.19 125 MET A O 1
ATOM 966 N N . LYS A 1 126 ? -2.200 -8.485 -9.895 1.00 97.88 126 LYS A N 1
ATOM 967 C CA . LYS A 1 126 ? -1.598 -8.585 -11.228 1.00 97.88 126 LYS A CA 1
ATOM 968 C C . LYS A 1 126 ? -0.233 -7.911 -11.216 1.00 97.88 126 LYS A C 1
ATOM 970 O O . LYS A 1 126 ? -0.148 -6.782 -10.751 1.00 97.88 126 LYS A O 1
ATOM 975 N N . CYS A 1 127 ? 0.806 -8.562 -11.722 1.00 97.56 127 CYS A N 1
ATOM 976 C CA . CYS A 1 127 ? 2.152 -7.992 -11.820 1.00 97.56 127 CYS A CA 1
ATOM 977 C C . CYS A 1 127 ? 2.811 -8.379 -13.146 1.00 97.56 127 CYS A C 1
ATOM 979 O O . CYS A 1 127 ? 2.549 -9.452 -13.685 1.00 97.56 127 CYS A O 1
ATOM 981 N N . ALA A 1 128 ? 3.751 -7.563 -13.618 1.00 97.50 128 ALA A N 1
ATOM 982 C CA . ALA A 1 128 ? 4.646 -7.930 -14.708 1.00 97.50 128 ALA A CA 1
ATOM 983 C C . ALA A 1 128 ? 5.850 -8.707 -14.148 1.00 97.50 128 ALA A C 1
ATOM 985 O O . ALA A 1 128 ? 6.712 -8.130 -13.487 1.00 97.50 128 ALA A O 1
ATOM 986 N N . CYS A 1 129 ? 5.908 -10.014 -14.383 1.00 97.44 129 CYS A N 1
ATOM 987 C CA . CYS A 1 129 ? 6.929 -10.912 -13.849 1.00 97.44 129 CYS A CA 1
ATOM 988 C C . CYS A 1 129 ? 7.923 -11.350 -14.925 1.00 97.44 129 CYS A C 1
ATOM 990 O O . CYS A 1 129 ? 7.556 -11.663 -16.057 1.00 97.44 129 CYS A O 1
ATOM 992 N N . GLN A 1 130 ? 9.204 -11.411 -14.569 1.00 97.56 130 GLN A N 1
ATOM 993 C CA . GLN A 1 130 ? 10.246 -11.921 -15.452 1.00 97.56 130 GLN A CA 1
ATOM 994 C C . GLN A 1 130 ? 10.100 -13.438 -15.626 1.00 97.56 130 GLN A C 1
ATOM 996 O O . GLN A 1 130 ? 10.085 -14.189 -14.650 1.00 97.56 130 GLN A O 1
ATOM 1001 N N . SER A 1 131 ? 10.035 -13.886 -16.877 1.00 97.12 131 SER A N 1
ATOM 1002 C CA . SER A 1 131 ? 10.185 -15.286 -17.280 1.00 97.12 131 SER A CA 1
ATOM 1003 C C . SER A 1 131 ? 11.521 -15.477 -18.018 1.00 97.12 131 SER A C 1
ATOM 1005 O O . SER A 1 131 ? 12.148 -14.489 -18.409 1.00 97.12 131 SER A O 1
ATOM 1007 N N . PRO A 1 132 ? 11.959 -16.723 -18.292 1.00 96.50 132 PRO A N 1
ATOM 1008 C CA . PRO A 1 132 ? 13.17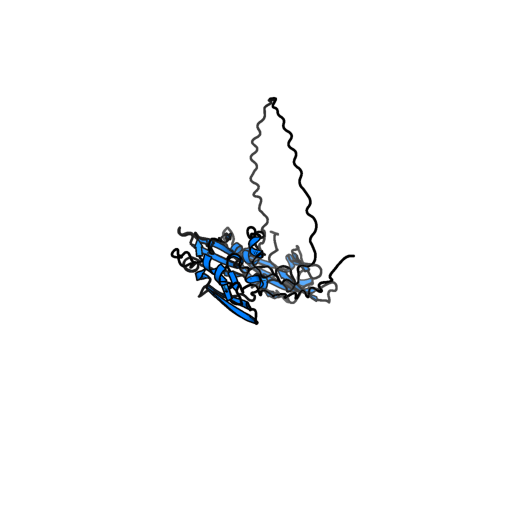8 -16.972 -19.066 1.00 96.50 132 PRO A CA 1
ATOM 1009 C C . PRO A 1 132 ? 13.183 -16.356 -20.474 1.00 96.50 132 PRO A C 1
ATOM 1011 O O . PRO A 1 132 ? 14.251 -16.154 -21.043 1.00 96.50 132 PRO A O 1
ATOM 1014 N N . LYS A 1 133 ? 12.003 -16.102 -21.059 1.00 95.44 133 LYS A N 1
ATOM 1015 C CA . LYS A 1 133 ? 11.868 -15.600 -22.436 1.00 95.44 133 LYS A CA 1
ATOM 1016 C C . LYS A 1 133 ? 11.584 -14.101 -22.496 1.00 95.44 133 LYS A C 1
ATOM 1018 O O . LYS A 1 133 ? 12.072 -13.428 -23.396 1.00 95.44 133 LYS A O 1
ATOM 1023 N N . SER A 1 134 ? 10.776 -13.588 -21.572 1.00 96.25 134 SER A N 1
ATOM 1024 C CA . SER A 1 134 ? 10.324 -12.191 -21.562 1.00 96.25 134 SER A CA 1
ATOM 1025 C C . SER A 1 134 ? 9.658 -11.815 -20.236 1.00 96.25 134 SER A C 1
ATOM 1027 O O . SER A 1 134 ? 9.393 -12.671 -19.394 1.00 96.25 134 SER A O 1
ATOM 1029 N N . SER A 1 135 ? 9.322 -10.538 -20.060 1.00 96.69 135 SER A N 1
ATOM 1030 C CA . SER A 1 135 ? 8.345 -10.137 -19.040 1.00 96.69 135 SER A CA 1
ATOM 1031 C C . SER A 1 135 ? 6.948 -10.615 -19.454 1.00 96.69 135 SER A C 1
ATOM 1033 O O . SER A 1 135 ? 6.574 -10.476 -20.621 1.00 96.69 135 SER A O 1
ATOM 1035 N N . VAL A 1 136 ? 6.196 -11.207 -18.528 1.00 97.69 136 VAL A N 1
ATOM 1036 C CA . VAL A 1 136 ? 4.824 -11.691 -18.733 1.00 97.69 136 VAL A CA 1
ATOM 1037 C C . VAL A 1 136 ? 3.905 -11.123 -17.655 1.00 97.69 136 VAL A C 1
ATOM 1039 O O . VAL A 1 136 ? 4.333 -10.878 -16.530 1.00 97.69 136 VAL A O 1
ATOM 1042 N N . GLN A 1 137 ? 2.636 -10.894 -17.991 1.00 98.12 137 GLN A N 1
ATOM 1043 C CA . GLN A 1 137 ? 1.640 -10.484 -17.002 1.00 98.12 137 GLN A CA 1
ATOM 1044 C C . GLN A 1 137 ? 1.152 -11.706 -16.226 1.00 98.12 137 GLN A C 1
ATOM 1046 O O . GLN A 1 137 ? 0.526 -12.599 -16.793 1.00 98.12 137 GLN A O 1
ATOM 1051 N N . ALA A 1 138 ? 1.432 -11.717 -14.931 1.00 97.94 138 ALA A N 1
ATOM 1052 C CA . ALA A 1 138 ? 1.027 -12.749 -13.997 1.00 97.94 138 ALA A CA 1
ATOM 1053 C C . ALA A 1 138 ? -0.138 -12.248 -13.141 1.00 97.94 138 ALA A C 1
ATOM 1055 O O . ALA A 1 138 ? -0.178 -11.076 -12.764 1.00 97.94 138 ALA A O 1
ATOM 1056 N N . SER A 1 139 ? -1.073 -13.132 -12.800 1.00 97.75 139 SER A N 1
ATOM 1057 C CA . SER A 1 139 ? -2.212 -12.814 -11.937 1.00 97.75 139 SER A CA 1
ATOM 1058 C C . SER A 1 139 ? -2.402 -13.913 -10.904 1.00 97.75 139 SER A C 1
ATOM 1060 O O . SER A 1 139 ? -2.361 -15.089 -11.251 1.00 97.75 139 SER A O 1
ATOM 1062 N N . ILE A 1 140 ? -2.663 -13.536 -9.655 1.00 97.31 140 ILE A N 1
ATOM 1063 C CA . ILE A 1 140 ? -3.002 -14.463 -8.573 1.00 97.31 140 ILE A CA 1
ATOM 1064 C C . ILE A 1 140 ? -4.225 -13.962 -7.807 1.00 97.31 140 ILE A C 1
ATOM 1066 O O . ILE A 1 140 ? -4.343 -12.770 -7.519 1.00 97.31 140 ILE A O 1
ATOM 1070 N N . ASN A 1 141 ? -5.127 -14.877 -7.458 1.00 97.12 141 ASN A N 1
ATOM 1071 C CA . ASN A 1 141 ? -6.240 -14.585 -6.567 1.00 97.12 141 ASN A CA 1
ATOM 1072 C C . ASN A 1 141 ? -5.780 -14.744 -5.114 1.00 97.12 141 ASN A C 1
ATOM 1074 O O . ASN A 1 141 ? -5.480 -15.848 -4.655 1.00 97.12 141 ASN A O 1
ATOM 1078 N N . LEU A 1 142 ? -5.722 -13.637 -4.376 1.00 96.56 142 LEU A N 1
ATOM 1079 C CA . LEU A 1 142 ? -5.225 -13.636 -3.004 1.00 96.56 142 LEU A CA 1
ATOM 1080 C C . LEU A 1 142 ? -6.160 -14.362 -2.039 1.00 96.56 142 LEU A C 1
ATOM 1082 O O . LEU A 1 142 ? -5.686 -14.857 -1.020 1.00 96.56 142 LEU A O 1
ATOM 1086 N N . ASN A 1 143 ? -7.452 -14.498 -2.361 1.00 95.94 143 ASN A N 1
ATOM 1087 C CA . ASN A 1 143 ? -8.362 -15.272 -1.521 1.00 95.94 143 ASN A CA 1
ATOM 1088 C C . ASN A 1 143 ? -7.909 -16.718 -1.382 1.00 95.94 143 ASN A C 1
ATOM 1090 O O . ASN A 1 143 ? -7.971 -17.248 -0.289 1.00 95.94 143 ASN A O 1
ATOM 1094 N N . GLU A 1 144 ? -7.358 -17.337 -2.423 1.00 94.88 144 GLU A N 1
ATOM 1095 C CA . GLU A 1 144 ? -6.972 -18.756 -2.388 1.00 94.88 144 GLU A CA 1
ATOM 1096 C C . GLU A 1 144 ? -5.841 -19.082 -1.391 1.00 94.88 144 GLU A C 1
ATOM 1098 O O . GLU A 1 144 ? -5.642 -20.247 -1.012 1.00 94.88 144 GLU A O 1
ATOM 1103 N N . TRP A 1 145 ? -5.109 -18.054 -0.949 1.00 95.25 145 TRP A N 1
ATOM 1104 C CA . TRP A 1 145 ? -3.880 -18.193 -0.165 1.00 95.25 145 TRP A CA 1
ATOM 1105 C C . TRP A 1 145 ? -3.845 -17.343 1.109 1.00 95.25 145 TRP A C 1
ATOM 1107 O O . TRP A 1 145 ? -3.076 -17.668 2.018 1.00 95.25 145 TRP A O 1
ATOM 1117 N N . MET A 1 146 ? -4.669 -16.296 1.196 1.00 95.69 146 MET A N 1
ATOM 1118 C CA . MET A 1 146 ? -4.774 -15.408 2.351 1.00 95.69 146 MET A CA 1
ATOM 1119 C C . MET A 1 146 ? -6.079 -15.631 3.114 1.00 95.69 146 MET A C 1
ATOM 1121 O O . MET A 1 146 ? -7.168 -15.715 2.544 1.00 95.69 146 MET A O 1
ATOM 1125 N N . ASP A 1 147 ? -5.960 -15.681 4.431 1.00 96.12 147 ASP A N 1
ATOM 1126 C CA . ASP A 1 147 ? -7.037 -15.951 5.368 1.00 96.12 147 ASP A CA 1
ATOM 1127 C C . ASP A 1 147 ? -7.118 -14.852 6.439 1.00 96.12 147 ASP A C 1
ATOM 1129 O O . ASP A 1 147 ? -6.227 -14.009 6.567 1.00 96.12 147 ASP A O 1
ATOM 1133 N N . ASN A 1 148 ? -8.193 -14.860 7.218 1.00 96.69 148 ASN A N 1
ATOM 1134 C CA . ASN A 1 148 ? -8.346 -14.037 8.409 1.00 96.69 148 ASN A CA 1
ATOM 1135 C C . ASN A 1 148 ? -8.314 -14.929 9.656 1.00 96.69 148 ASN A C 1
ATOM 1137 O O . ASN A 1 148 ? -9.273 -15.646 9.950 1.00 96.69 148 ASN A O 1
ATOM 1141 N N . ARG A 1 149 ? -7.235 -14.848 10.440 1.00 95.94 149 ARG A N 1
ATOM 1142 C CA . ARG A 1 149 ? -7.116 -15.565 11.713 1.00 95.94 149 ARG A CA 1
ATOM 1143 C C . ARG A 1 149 ? -7.328 -14.610 12.883 1.00 95.94 149 ARG A C 1
ATOM 1145 O O . ARG A 1 149 ? -6.387 -14.004 13.382 1.00 95.94 149 ARG A O 1
ATOM 1152 N N . GLY A 1 150 ? -8.568 -14.512 13.360 1.00 95.94 150 GLY A N 1
ATOM 1153 C CA . GLY A 1 150 ? -8.889 -13.740 14.569 1.00 95.94 150 GLY A CA 1
ATOM 1154 C C . GLY A 1 150 ? -8.662 -12.231 14.420 1.00 95.94 150 GLY A C 1
ATOM 1155 O O . GLY A 1 150 ? -8.217 -11.576 15.367 1.00 95.94 150 GLY A O 1
ATOM 1156 N N . GLY A 1 151 ? -8.951 -11.694 13.231 1.00 97.06 151 GLY A N 1
ATOM 1157 C CA . GLY A 1 151 ? -8.813 -10.281 12.874 1.00 97.06 151 GLY A CA 1
ATOM 1158 C C . GLY A 1 151 ? -7.457 -9.922 12.255 1.00 97.06 151 GLY A C 1
ATOM 1159 O O . GLY A 1 151 ? -7.220 -8.765 11.929 1.00 97.06 151 GLY A O 1
ATOM 1160 N N . GLN A 1 152 ? -6.561 -10.893 12.095 1.00 97.50 152 GLN A N 1
ATOM 1161 C CA . GLN A 1 152 ? -5.227 -10.713 11.528 1.00 97.50 152 GLN A CA 1
ATOM 1162 C C . GLN A 1 152 ? -5.164 -11.391 10.156 1.00 97.50 152 GLN A C 1
ATOM 1164 O O . GLN A 1 152 ? -5.537 -12.561 10.029 1.00 97.50 152 GLN A O 1
ATOM 1169 N N . LEU A 1 153 ? -4.669 -10.679 9.140 1.00 97.12 153 LEU A N 1
ATOM 1170 C CA . LEU A 1 153 ? -4.329 -11.265 7.846 1.00 97.12 153 LEU A CA 1
ATOM 1171 C C . LEU A 1 153 ? -3.326 -12.399 8.076 1.00 97.12 153 LEU A C 1
ATOM 1173 O O . LEU A 1 153 ? -2.302 -12.201 8.723 1.00 97.12 153 LEU A O 1
ATOM 1177 N N . ASP A 1 154 ? -3.608 -13.584 7.555 1.00 95.69 154 ASP A N 1
ATOM 1178 C CA . ASP A 1 154 ? -2.727 -14.744 7.644 1.00 95.69 154 ASP A CA 1
ATOM 1179 C C . ASP A 1 154 ? -2.497 -15.320 6.258 1.00 95.69 154 ASP A C 1
ATOM 1181 O O . ASP A 1 154 ? -3.376 -15.350 5.404 1.00 95.69 154 ASP A O 1
ATOM 1185 N N . CYS A 1 155 ? -1.296 -15.815 6.046 1.00 93.25 155 CYS A N 1
ATOM 1186 C CA . CYS A 1 155 ? -0.912 -16.486 4.833 1.00 93.25 155 CYS A CA 1
ATOM 1187 C C . CYS A 1 155 ? -0.182 -17.763 5.219 1.00 93.25 155 CYS A C 1
ATOM 1189 O O . CYS A 1 155 ? 1.022 -17.779 5.483 1.00 93.25 155 CYS A O 1
ATOM 1191 N N . HIS A 1 156 ? -0.939 -18.857 5.315 1.00 85.62 156 HIS A N 1
ATOM 1192 C CA . HIS A 1 156 ? -0.403 -20.179 5.635 1.00 85.62 156 HIS A CA 1
ATOM 1193 C C . HIS A 1 156 ? 0.541 -20.186 6.859 1.00 85.62 156 HIS A C 1
ATOM 1195 O O . HIS A 1 156 ? 1.660 -20.722 6.816 1.00 85.62 156 HIS A O 1
ATOM 1201 N N . ARG A 1 157 ? 0.042 -19.647 7.982 1.00 85.56 157 ARG A N 1
ATOM 1202 C CA . ARG A 1 157 ? 0.728 -19.499 9.285 1.00 85.56 157 ARG A CA 1
ATOM 1203 C C . ARG A 1 157 ? 1.737 -18.362 9.373 1.00 85.56 157 ARG A C 1
ATOM 1205 O O . ARG A 1 157 ? 2.366 -18.218 10.417 1.00 85.56 157 ARG A O 1
ATOM 1212 N N . PHE A 1 158 ? 1.908 -17.586 8.314 1.00 90.75 158 PHE A N 1
ATOM 1213 C CA . PHE A 1 158 ? 2.564 -16.298 8.424 1.00 90.75 158 PHE A CA 1
ATOM 1214 C C . PHE A 1 158 ? 1.488 -15.267 8.770 1.00 90.75 158 PHE A C 1
ATOM 1216 O O . PHE A 1 158 ? 0.620 -15.000 7.942 1.00 90.75 158 PHE A O 1
ATOM 1223 N N . GLY A 1 159 ? 1.492 -14.773 10.008 1.00 93.56 159 GLY A N 1
ATOM 1224 C CA . GLY A 1 159 ? 0.540 -13.770 10.486 1.00 93.56 159 GLY A CA 1
ATOM 1225 C C . GLY A 1 159 ? 1.036 -12.356 10.189 1.00 93.56 159 GLY A C 1
ATOM 1226 O O . GLY A 1 159 ? 2.220 -12.073 10.335 1.00 93.56 159 GLY A O 1
ATOM 1227 N N . GLY A 1 160 ? 0.135 -11.480 9.754 1.00 94.25 160 GLY A N 1
ATOM 1228 C CA . GLY A 1 160 ? 0.429 -10.085 9.433 1.00 94.25 160 GLY A CA 1
ATOM 1229 C C . GLY A 1 160 ? 0.620 -9.257 10.696 1.00 94.25 160 GLY A C 1
ATOM 1230 O O . GLY A 1 160 ? 0.223 -9.658 11.779 1.00 94.25 160 GLY A O 1
ATOM 1231 N N . ASN A 1 161 ? 1.202 -8.078 10.606 1.00 94.19 161 ASN A N 1
ATOM 1232 C CA . ASN A 1 161 ? 1.401 -7.243 11.782 1.00 94.19 161 ASN A CA 1
ATOM 1233 C C . ASN A 1 161 ? 0.089 -6.545 12.147 1.00 94.19 161 ASN A C 1
ATOM 1235 O O . ASN A 1 161 ? -0.532 -5.912 11.296 1.00 94.19 161 ASN A O 1
ATOM 1239 N N . VAL A 1 162 ? -0.349 -6.695 13.397 1.00 95.69 162 VAL A N 1
ATOM 1240 C CA . VAL A 1 162 ? -1.555 -6.031 13.909 1.00 95.69 162 VAL A CA 1
ATOM 1241 C C . VAL A 1 162 ? -1.250 -4.555 14.138 1.00 95.69 162 VAL A C 1
ATOM 1243 O O . VAL A 1 162 ? -0.197 -4.221 14.676 1.00 95.69 162 VAL A O 1
ATOM 1246 N N . ILE A 1 163 ? -2.182 -3.698 13.741 1.00 95.25 163 ILE A N 1
ATOM 1247 C CA . ILE A 1 163 ? -2.113 -2.244 13.880 1.00 95.25 163 ILE A CA 1
ATOM 1248 C C . ILE A 1 163 ? -3.445 -1.707 14.398 1.00 95.25 163 ILE A C 1
ATOM 1250 O O . ILE A 1 163 ? -4.457 -2.421 14.393 1.00 95.25 163 ILE A O 1
ATOM 1254 N N . ASP A 1 164 ? -3.449 -0.452 14.839 1.00 94.56 164 ASP A N 1
ATOM 1255 C CA . ASP A 1 164 ? -4.706 0.235 15.116 1.00 94.56 164 ASP A CA 1
ATOM 1256 C C . ASP A 1 164 ? -5.514 0.394 13.816 1.00 94.56 164 ASP A C 1
ATOM 1258 O O . ASP A 1 164 ? -4.971 0.479 12.714 1.00 94.56 164 ASP A O 1
ATOM 1262 N N . CYS A 1 165 ? -6.834 0.414 13.948 1.00 94.44 165 CYS A N 1
ATOM 1263 C CA . CYS A 1 165 ? -7.767 0.656 12.858 1.00 94.44 165 CYS A CA 1
ATOM 1264 C C . CYS A 1 165 ? -8.011 2.139 12.580 1.00 94.44 165 CYS A C 1
ATOM 1266 O O . CYS A 1 165 ? -9.014 2.484 11.951 1.00 94.44 165 CYS A O 1
ATOM 1268 N N . THR A 1 166 ? -7.138 3.020 13.059 1.00 91.81 166 THR A N 1
ATOM 1269 C CA . THR A 1 166 ? -7.183 4.426 12.677 1.00 91.81 166 THR A CA 1
ATOM 1270 C C . THR A 1 166 ? -6.728 4.575 11.228 1.00 91.81 166 THR A C 1
ATOM 1272 O O . THR A 1 166 ? -5.830 3.876 10.752 1.00 91.81 166 THR A O 1
ATOM 1275 N N . GLU A 1 167 ? -7.346 5.518 10.520 1.00 86.50 167 GLU A N 1
ATOM 1276 C CA . GLU A 1 167 ? -6.973 5.862 9.143 1.00 86.50 167 GLU A CA 1
ATOM 1277 C C . GLU A 1 167 ? -5.479 6.201 9.039 1.00 86.50 167 GLU A C 1
ATOM 1279 O O . GLU A 1 167 ? -4.794 5.789 8.101 1.00 86.50 167 GLU A O 1
ATOM 1284 N N . HIS A 1 168 ? -4.972 6.900 10.059 1.00 82.25 168 HIS A N 1
ATOM 1285 C CA . HIS A 1 168 ? -3.571 7.262 10.197 1.00 82.25 168 HIS A CA 1
ATOM 1286 C C . HIS A 1 168 ? -2.646 6.044 10.131 1.00 82.25 168 HIS A C 1
ATOM 1288 O O . HIS A 1 168 ? -1.767 6.000 9.272 1.00 82.25 168 HIS A O 1
ATOM 1294 N N . GLU A 1 169 ? -2.866 5.044 10.988 1.00 87.69 169 GLU A N 1
ATOM 1295 C CA . GLU A 1 169 ? -2.022 3.849 11.055 1.00 87.69 169 GLU A CA 1
ATOM 1296 C C . GLU A 1 169 ? -2.121 3.023 9.771 1.00 87.69 169 GLU A C 1
ATOM 1298 O O . GLU A 1 169 ? -1.101 2.615 9.215 1.00 87.69 169 GLU A O 1
ATOM 1303 N N . MET A 1 170 ? -3.330 2.841 9.227 1.00 83.94 170 MET A N 1
ATOM 1304 C CA . MET A 1 170 ? -3.528 2.099 7.976 1.00 83.94 170 MET A CA 1
ATOM 1305 C C . MET A 1 170 ? -2.798 2.743 6.788 1.00 83.94 170 MET A C 1
ATOM 1307 O O . MET A 1 170 ? -2.274 2.027 5.930 1.00 83.94 170 MET A O 1
ATOM 1311 N N . MET A 1 171 ? -2.734 4.077 6.741 1.00 78.75 171 MET A N 1
ATOM 1312 C CA . MET A 1 171 ? -2.012 4.820 5.705 1.00 78.75 171 MET A CA 1
ATOM 1313 C C . MET A 1 171 ? -0.513 4.935 5.986 1.00 78.75 171 MET A C 1
ATOM 1315 O O . MET A 1 171 ? 0.269 4.940 5.035 1.00 78.75 171 MET A O 1
ATOM 1319 N N . ALA A 1 172 ? -0.088 4.994 7.250 1.00 82.81 172 ALA A N 1
ATOM 1320 C CA . ALA A 1 172 ? 1.319 5.074 7.638 1.00 82.81 172 ALA A CA 1
ATOM 1321 C C . ALA A 1 172 ? 2.120 3.859 7.148 1.00 82.81 172 ALA A C 1
ATOM 1323 O O . ALA A 1 172 ? 3.286 4.014 6.772 1.00 82.81 172 ALA A O 1
ATOM 1324 N N . ILE A 1 173 ? 1.474 2.688 7.017 1.00 83.56 173 ILE A N 1
ATOM 1325 C CA . ILE A 1 173 ? 2.092 1.471 6.461 1.00 83.56 173 ILE A CA 1
ATOM 1326 C C . ILE A 1 173 ? 2.738 1.731 5.101 1.00 83.56 173 ILE A C 1
ATOM 1328 O O . ILE A 1 173 ? 3.795 1.161 4.844 1.00 83.56 173 ILE A O 1
ATOM 1332 N N . ARG A 1 174 ? 2.210 2.669 4.292 1.00 77.50 174 ARG A N 1
ATOM 1333 C CA . ARG A 1 174 ? 2.773 3.040 2.979 1.00 77.50 174 ARG A CA 1
ATOM 1334 C C . ARG A 1 174 ? 4.262 3.443 3.023 1.00 77.50 174 ARG A C 1
ATOM 1336 O O . ARG A 1 174 ? 4.961 3.397 2.011 1.00 77.50 174 ARG A O 1
ATOM 1343 N N . PHE A 1 175 ? 4.745 3.853 4.197 1.00 73.81 175 PHE A N 1
ATOM 1344 C CA . PHE A 1 175 ? 6.113 4.307 4.433 1.00 73.81 175 PHE A CA 1
ATOM 1345 C C . PHE A 1 175 ? 6.995 3.294 5.162 1.00 73.81 175 PHE A C 1
ATOM 1347 O O . PHE A 1 175 ? 8.197 3.534 5.280 1.00 73.81 175 PHE A O 1
ATOM 1354 N N . HIS A 1 176 ? 6.447 2.164 5.614 1.00 69.12 176 HIS A N 1
ATOM 1355 C CA . HIS A 1 176 ? 7.248 1.107 6.218 1.00 69.12 176 HIS A CA 1
ATOM 1356 C C . HIS A 1 176 ? 8.114 0.447 5.137 1.00 69.12 176 HIS A C 1
ATOM 1358 O O . HIS A 1 176 ? 7.655 -0.333 4.300 1.00 69.12 176 HIS A O 1
ATOM 1364 N N . THR A 1 177 ? 9.394 0.811 5.126 1.00 53.56 177 THR A N 1
ATOM 1365 C CA . THR A 1 177 ? 10.395 0.283 4.201 1.00 53.56 177 THR A CA 1
ATOM 1366 C C . THR A 1 177 ? 10.960 -1.009 4.757 1.00 53.56 177 THR A C 1
ATOM 1368 O O . THR A 1 177 ? 11.946 -0.963 5.476 1.00 53.56 177 THR A O 1
ATOM 1371 N N . ALA A 1 178 ? 10.329 -2.129 4.399 1.00 55.88 178 ALA A N 1
ATOM 1372 C CA . ALA A 1 178 ? 10.634 -3.471 4.892 1.00 55.88 178 ALA A CA 1
ATOM 1373 C C . ALA A 1 178 ? 10.499 -3.607 6.428 1.00 55.88 178 ALA A C 1
ATOM 1375 O O . ALA A 1 178 ? 10.873 -2.720 7.189 1.00 55.88 178 ALA A O 1
ATOM 1376 N N . PRO A 1 179 ? 9.947 -4.713 6.949 1.00 53.19 179 PRO A N 1
ATOM 1377 C CA . PRO A 1 179 ? 10.243 -5.042 8.333 1.00 53.19 179 PRO A CA 1
ATOM 1378 C C . PRO A 1 179 ? 11.766 -5.233 8.438 1.00 53.19 179 PRO A C 1
ATOM 1380 O O . PRO A 1 179 ? 12.318 -6.037 7.688 1.00 53.19 179 PRO A O 1
ATOM 1383 N N . ASP A 1 180 ? 12.430 -4.531 9.366 1.00 45.00 180 ASP A N 1
ATOM 1384 C CA . ASP A 1 180 ? 13.861 -4.730 9.695 1.00 45.00 180 ASP A CA 1
ATOM 1385 C C . ASP A 1 180 ? 14.182 -6.200 10.024 1.00 45.00 180 ASP A C 1
ATOM 1387 O O . ASP A 1 180 ? 15.333 -6.628 10.018 1.00 45.00 180 ASP A O 1
ATOM 1391 N N . VAL A 1 181 ? 13.139 -6.983 10.302 1.00 42.34 181 VAL A N 1
ATOM 1392 C CA . VAL A 1 181 ? 13.190 -8.398 10.615 1.00 42.34 181 VAL A CA 1
ATOM 1393 C C . VAL A 1 181 ? 12.100 -9.105 9.801 1.00 42.34 181 VAL A C 1
ATOM 1395 O O . VAL A 1 181 ? 10.961 -9.246 10.247 1.00 42.34 181 VAL A O 1
ATOM 1398 N N . ILE A 1 182 ? 12.426 -9.585 8.596 1.00 50.66 182 ILE A N 1
ATOM 1399 C CA . ILE A 1 182 ? 11.842 -10.868 8.180 1.00 50.66 182 ILE A CA 1
ATOM 1400 C C . ILE A 1 182 ? 12.455 -11.854 9.182 1.00 50.66 182 ILE A C 1
ATOM 1402 O O . ILE A 1 182 ? 13.680 -11.948 9.181 1.00 50.66 182 ILE A O 1
ATOM 1406 N N . PRO A 1 183 ? 11.677 -12.480 10.093 1.00 44.09 183 PRO A N 1
ATOM 1407 C CA . PRO A 1 183 ? 12.231 -13.361 11.121 1.00 44.09 183 PRO A CA 1
ATOM 1408 C C . PRO A 1 183 ? 13.154 -14.350 10.435 1.00 44.09 183 PRO A C 1
ATOM 1410 O O . PRO A 1 183 ? 12.670 -15.056 9.549 1.00 44.09 183 PRO A O 1
ATOM 1413 N N . ASP A 1 184 ? 14.439 -14.251 10.799 1.00 43.16 184 ASP A N 1
ATOM 1414 C CA . ASP A 1 184 ? 15.623 -14.778 10.123 1.00 43.16 184 ASP A CA 1
ATOM 1415 C C . ASP A 1 184 ? 15.250 -15.698 8.967 1.00 43.16 184 ASP A C 1
ATOM 1417 O O . ASP A 1 184 ? 14.831 -16.834 9.206 1.00 43.16 184 ASP A O 1
ATOM 1421 N N . GLU A 1 185 ? 15.344 -15.193 7.724 1.00 49.81 185 GLU A N 1
ATOM 1422 C CA . GLU A 1 185 ? 15.355 -16.058 6.542 1.00 49.81 185 GLU A CA 1
ATOM 1423 C C . GLU A 1 185 ? 16.335 -17.183 6.871 1.00 49.81 185 GLU A C 1
ATOM 1425 O O . GLU A 1 185 ? 17.534 -16.926 7.002 1.00 49.81 185 GLU A O 1
ATOM 1430 N N . PRO A 1 186 ? 15.853 -18.408 7.123 1.00 52.44 186 PRO A N 1
ATOM 1431 C CA . PRO A 1 186 ? 16.756 -19.436 7.588 1.00 52.44 186 PRO A CA 1
ATOM 1432 C C . PRO A 1 186 ? 17.732 -19.698 6.442 1.00 52.44 186 PRO A C 1
ATOM 1434 O O . PRO A 1 186 ? 17.302 -19.717 5.291 1.00 52.44 186 PRO A O 1
ATOM 1437 N N . GLU A 1 187 ? 19.027 -19.862 6.725 1.00 51.78 187 GLU A N 1
ATOM 1438 C CA . GLU A 1 187 ? 20.089 -19.893 5.697 1.00 51.78 187 GLU A CA 1
ATOM 1439 C C . GLU A 1 187 ? 19.780 -20.850 4.522 1.00 51.78 187 GLU A C 1
ATOM 1441 O O . GLU A 1 187 ? 20.121 -20.567 3.372 1.00 51.78 187 GLU A O 1
ATOM 1446 N N . TRP A 1 188 ? 19.011 -21.919 4.772 1.00 54.88 188 TRP A N 1
ATOM 1447 C CA . TRP A 1 188 ? 18.525 -22.856 3.752 1.00 54.88 188 TRP A CA 1
ATOM 1448 C C . TRP A 1 188 ? 17.620 -22.238 2.669 1.00 54.88 188 TRP A C 1
ATOM 1450 O O . TRP A 1 188 ? 17.479 -22.815 1.590 1.00 54.88 188 TRP A O 1
ATOM 1460 N N . ALA A 1 189 ? 17.004 -21.075 2.901 1.00 48.94 189 ALA A N 1
ATOM 1461 C CA . ALA A 1 189 ? 16.171 -20.379 1.918 1.00 48.94 189 ALA A CA 1
ATOM 1462 C C . ALA A 1 189 ? 16.980 -19.905 0.692 1.00 48.94 189 ALA A C 1
ATOM 1464 O O . ALA A 1 189 ? 16.406 -19.738 -0.386 1.00 48.94 189 ALA A O 1
ATOM 1465 N N . PHE A 1 190 ? 18.307 -19.763 0.820 1.00 47.56 190 PHE A N 1
ATOM 1466 C CA . PHE A 1 190 ? 19.208 -19.385 -0.275 1.00 47.56 190 PHE A CA 1
ATOM 1467 C C . PHE A 1 190 ? 19.908 -20.564 -0.956 1.00 47.56 190 PHE A C 1
ATOM 1469 O O . PHE A 1 190 ? 20.380 -20.417 -2.084 1.00 47.56 190 PHE A O 1
ATOM 1476 N N . GLU A 1 191 ? 19.949 -21.744 -0.337 1.00 43.12 191 GLU A N 1
ATOM 1477 C CA . GLU A 1 191 ? 20.707 -22.882 -0.876 1.00 43.12 191 GLU A CA 1
ATOM 1478 C C . GLU A 1 191 ? 20.024 -23.573 -2.073 1.00 43.12 191 GLU A C 1
ATOM 1480 O O . GLU A 1 191 ? 20.654 -24.358 -2.776 1.00 43.12 191 GLU A O 1
ATOM 1485 N N . GLY A 1 192 ? 18.758 -23.244 -2.364 1.00 41.28 192 GLY A N 1
ATOM 1486 C CA . GLY A 1 192 ? 17.991 -23.822 -3.478 1.00 41.28 192 GLY A CA 1
ATOM 1487 C C . GLY A 1 192 ? 17.974 -23.010 -4.781 1.00 41.28 192 GLY A C 1
ATOM 1488 O O . GLY A 1 192 ? 17.328 -23.423 -5.744 1.00 41.28 192 GLY A O 1
ATOM 1489 N N . GLY A 1 193 ? 18.621 -21.842 -4.831 1.00 38.47 193 GLY A N 1
ATOM 1490 C CA . GLY A 1 193 ? 18.746 -21.066 -6.064 1.00 38.47 193 GLY A CA 1
ATOM 1491 C C . GLY A 1 193 ? 19.940 -21.558 -6.872 1.00 38.47 193 GLY A C 1
ATOM 1492 O O . GLY A 1 193 ? 21.057 -21.496 -6.369 1.00 38.47 193 GLY A O 1
ATOM 1493 N N . LEU A 1 194 ? 19.719 -22.019 -8.111 1.00 40.19 194 LEU A N 1
ATOM 1494 C CA . LEU A 1 194 ? 20.772 -22.300 -9.095 1.00 40.19 194 LEU A CA 1
ATOM 1495 C C . LEU A 1 194 ? 21.741 -21.106 -9.174 1.00 40.19 194 LEU A C 1
ATOM 1497 O O . LEU A 1 194 ? 21.514 -20.133 -9.895 1.00 40.19 194 LEU A O 1
ATOM 1501 N N . ALA A 1 195 ? 22.821 -21.168 -8.402 1.00 36.91 195 ALA A N 1
ATOM 1502 C CA . ALA A 1 195 ? 23.923 -20.240 -8.508 1.00 36.91 195 ALA A CA 1
ATOM 1503 C C . ALA A 1 195 ? 24.636 -20.538 -9.828 1.00 36.91 195 ALA A C 1
ATOM 1505 O O . ALA A 1 195 ? 25.093 -21.658 -10.053 1.00 36.91 195 ALA A O 1
ATOM 1506 N N . ASP A 1 196 ? 24.722 -19.531 -10.695 1.00 39.47 196 ASP A N 1
ATOM 1507 C CA . ASP A 1 196 ? 25.583 -19.545 -11.875 1.00 39.47 196 ASP A CA 1
ATOM 1508 C C . ASP A 1 196 ? 27.011 -19.971 -11.459 1.00 39.47 196 ASP A C 1
ATOM 1510 O O . ASP A 1 196 ? 27.660 -19.263 -10.675 1.00 39.47 196 ASP A O 1
ATOM 1514 N N . PRO A 1 197 ? 27.527 -21.115 -11.952 1.00 38.12 197 PRO A N 1
ATOM 1515 C CA . PRO A 1 197 ? 28.827 -21.639 -11.545 1.00 38.12 197 PRO A CA 1
ATOM 1516 C C . PRO A 1 197 ? 30.013 -20.750 -11.963 1.00 38.12 197 PRO A C 1
ATOM 1518 O O . PRO A 1 197 ? 31.143 -21.024 -11.564 1.00 38.12 197 PRO A O 1
ATOM 1521 N N . ARG A 1 198 ? 29.807 -19.650 -12.705 1.00 40.47 198 ARG A N 1
ATOM 1522 C CA . ARG A 1 198 ? 30.894 -18.752 -13.142 1.00 40.47 198 ARG A CA 1
ATOM 1523 C C . ARG A 1 198 ? 31.388 -17.743 -12.103 1.00 40.47 198 ARG A C 1
ATOM 1525 O O . ARG A 1 198 ? 32.337 -17.022 -12.397 1.00 40.47 198 ARG A O 1
ATOM 1532 N N . LYS A 1 199 ? 30.794 -17.663 -10.906 1.00 37.47 199 LYS A N 1
ATOM 1533 C CA . LYS A 1 199 ? 31.191 -16.666 -9.883 1.00 37.47 199 LYS A CA 1
ATOM 1534 C C . LYS A 1 199 ? 31.889 -17.215 -8.634 1.00 37.47 199 LYS A C 1
ATOM 1536 O O . LYS A 1 199 ? 32.174 -16.438 -7.730 1.00 37.47 199 LYS A O 1
ATOM 1541 N N . ARG A 1 200 ? 32.240 -18.506 -8.574 1.00 33.72 200 ARG A N 1
ATOM 1542 C CA . ARG A 1 200 ? 33.076 -19.056 -7.485 1.00 33.72 200 ARG A CA 1
ATOM 1543 C C . ARG A 1 200 ? 34.529 -19.231 -7.921 1.00 33.72 200 ARG A C 1
ATOM 1545 O O . ARG A 1 200 ? 35.007 -20.341 -8.116 1.00 33.72 200 ARG A O 1
ATOM 1552 N N . ALA A 1 201 ? 35.245 -18.122 -8.028 1.00 36.78 201 ALA A N 1
ATOM 1553 C CA . ALA A 1 201 ? 36.688 -18.101 -7.831 1.00 36.78 201 ALA A CA 1
ATOM 1554 C C . ALA A 1 201 ? 36.981 -16.950 -6.864 1.00 36.78 201 ALA A C 1
ATOM 1556 O O . ALA A 1 201 ? 36.422 -15.874 -7.041 1.00 36.78 201 ALA A O 1
ATOM 1557 N N . PHE A 1 202 ? 37.844 -17.199 -5.876 1.00 39.09 202 PHE A N 1
ATOM 1558 C CA . PHE A 1 202 ? 38.179 -16.344 -4.725 1.00 39.09 202 PHE A CA 1
ATOM 1559 C C . PHE A 1 202 ? 37.192 -16.406 -3.554 1.00 39.09 202 PHE A C 1
ATOM 1561 O O . PHE A 1 202 ? 36.337 -15.546 -3.416 1.00 39.09 202 PHE A O 1
ATOM 1568 N N . THR A 1 203 ? 37.328 -17.419 -2.692 1.00 31.05 203 THR A N 1
ATOM 1569 C CA . THR A 1 203 ? 38.184 -17.366 -1.483 1.00 31.05 203 THR A CA 1
ATOM 1570 C C . THR A 1 203 ? 38.036 -18.671 -0.690 1.00 31.05 203 THR A C 1
ATOM 1572 O O . THR A 1 203 ? 36.945 -19.084 -0.311 1.00 31.05 203 THR A O 1
ATOM 1575 N N . SER A 1 204 ? 39.146 -19.363 -0.442 1.00 29.94 204 SER A N 1
ATOM 1576 C CA . SER A 1 204 ? 39.228 -20.479 0.507 1.00 29.94 204 SER A CA 1
ATOM 1577 C C . SER A 1 204 ? 40.641 -20.544 1.068 1.00 29.94 204 SER A C 1
ATOM 1579 O O . SER A 1 204 ? 41.579 -20.809 0.325 1.00 29.94 204 SER A O 1
ATOM 1581 N N . ALA A 1 205 ? 40.758 -20.240 2.358 1.00 31.89 205 ALA A N 1
ATOM 1582 C CA . ALA A 1 205 ? 41.819 -20.560 3.321 1.00 31.89 205 ALA A CA 1
ATOM 1583 C C . ALA A 1 205 ? 41.441 -19.721 4.562 1.00 31.89 205 ALA A C 1
ATOM 1585 O O . ALA A 1 205 ? 41.215 -18.527 4.424 1.00 31.89 205 ALA A O 1
ATOM 1586 N N . VAL A 1 206 ? 41.240 -20.226 5.777 1.00 29.27 206 VAL A N 1
ATOM 1587 C CA . VAL A 1 206 ? 42.056 -21.153 6.561 1.00 29.27 206 VAL A CA 1
ATOM 1588 C C . VAL A 1 206 ? 41.164 -21.765 7.655 1.00 29.27 206 VAL A C 1
ATOM 1590 O O . VAL A 1 206 ? 40.440 -21.045 8.335 1.00 29.27 206 VAL A O 1
ATOM 1593 N N . TYR A 1 207 ? 41.274 -23.076 7.866 1.00 31.06 207 TYR A N 1
ATOM 1594 C CA . TYR A 1 207 ? 40.885 -23.781 9.094 1.00 31.06 207 TYR A CA 1
ATOM 1595 C C . TYR A 1 207 ? 42.158 -24.409 9.661 1.00 31.06 207 TYR A C 1
ATOM 1597 O O . TYR A 1 207 ? 42.778 -25.162 8.918 1.00 31.06 207 TYR A O 1
ATOM 1605 N N . VAL A 1 208 ? 42.511 -24.181 10.936 1.00 29.66 208 VAL A N 1
ATOM 1606 C CA . VAL A 1 208 ? 43.345 -25.100 11.748 1.00 29.66 208 VAL A CA 1
ATOM 1607 C C . VAL A 1 208 ? 43.048 -24.918 13.253 1.00 29.66 208 VAL A C 1
ATOM 1609 O O . VAL A 1 208 ? 43.328 -23.878 13.833 1.00 29.66 208 VAL A O 1
ATOM 1612 N N . PHE A 1 209 ? 42.494 -25.997 13.821 1.00 29.33 209 PHE A N 1
ATOM 1613 C CA . PHE A 1 209 ? 42.656 -26.637 15.143 1.00 29.33 209 PHE A CA 1
ATOM 1614 C C . PHE A 1 209 ? 42.403 -25.953 16.511 1.00 29.33 209 PHE A C 1
ATOM 1616 O O . PHE A 1 209 ? 43.152 -25.122 17.009 1.00 29.33 209 PHE A O 1
ATOM 1623 N N . SER A 1 210 ? 41.383 -26.535 17.159 1.00 32.25 210 SER A N 1
ATOM 1624 C CA . SER A 1 210 ? 41.200 -26.939 18.568 1.00 32.25 210 SER A CA 1
ATOM 1625 C C . SER A 1 210 ? 42.449 -27.158 19.442 1.00 32.25 210 SER A C 1
ATOM 1627 O O . SER A 1 210 ? 43.357 -27.868 19.022 1.00 32.25 210 SER A O 1
ATOM 1629 N N . THR A 1 211 ? 42.367 -26.742 20.719 1.00 32.03 211 THR A N 1
ATOM 1630 C CA . THR A 1 211 ? 42.712 -27.595 21.881 1.00 32.03 211 THR A CA 1
ATOM 1631 C C . THR A 1 211 ? 41.929 -27.213 23.147 1.00 32.03 211 THR A C 1
ATOM 1633 O O . THR A 1 211 ? 41.770 -26.040 23.473 1.00 32.03 211 THR A O 1
ATOM 1636 N N . SER A 1 212 ? 41.496 -28.257 23.857 1.00 36.59 212 SER A N 1
ATOM 1637 C CA . SER A 1 212 ? 40.855 -28.328 25.178 1.00 36.59 212 SER A CA 1
ATOM 1638 C C . SER A 1 212 ? 41.792 -27.970 26.346 1.00 36.59 212 SER A C 1
ATOM 1640 O O . SER A 1 212 ? 42.976 -28.307 26.290 1.00 36.59 212 SER A O 1
ATOM 1642 N N . LYS A 1 213 ? 41.247 -27.399 27.440 1.00 37.03 213 LYS A N 1
ATOM 1643 C CA . LYS A 1 213 ? 41.721 -27.679 28.813 1.00 37.03 213 LYS A CA 1
ATOM 1644 C C . LYS A 1 213 ? 40.697 -27.300 29.900 1.00 37.03 213 LYS A C 1
ATOM 1646 O O . LYS A 1 213 ? 40.359 -26.131 30.060 1.00 37.03 213 LYS A O 1
ATOM 1651 N N . GLU A 1 214 ? 40.256 -28.299 30.665 1.00 44.12 214 GLU A N 1
ATOM 1652 C CA . GLU A 1 214 ? 39.614 -28.175 31.985 1.00 44.12 214 GLU A CA 1
ATOM 1653 C C . GLU A 1 214 ? 40.610 -27.692 33.051 1.00 44.12 214 GLU A C 1
ATOM 1655 O O . GLU A 1 214 ? 41.740 -28.180 33.049 1.00 44.12 214 GLU A O 1
ATOM 1660 N N . ILE A 1 215 ? 40.164 -26.872 34.021 1.00 40.50 215 ILE A N 1
ATOM 1661 C CA . ILE A 1 215 ? 40.605 -26.916 35.433 1.00 40.50 215 ILE A CA 1
ATOM 1662 C C . ILE A 1 215 ? 39.425 -26.536 36.360 1.00 40.50 215 ILE A C 1
ATOM 1664 O O . ILE A 1 215 ? 38.766 -25.517 36.178 1.00 40.50 215 ILE A O 1
ATOM 1668 N N . ASN A 1 216 ? 39.201 -27.400 37.355 1.00 40.72 216 ASN A N 1
ATOM 1669 C CA . ASN A 1 216 ? 38.302 -27.317 38.515 1.00 40.72 216 ASN A CA 1
ATOM 1670 C C . ASN A 1 216 ? 38.603 -26.147 39.486 1.00 40.72 216 ASN A C 1
ATOM 1672 O O . ASN A 1 216 ? 39.717 -25.630 39.497 1.00 40.72 216 ASN A O 1
ATOM 1676 N N . THR A 1 217 ? 37.683 -25.904 40.439 1.00 33.91 217 THR A N 1
ATOM 1677 C CA . THR A 1 217 ? 37.921 -25.762 41.912 1.00 33.91 217 THR A CA 1
ATOM 1678 C C . THR A 1 217 ? 37.179 -24.576 42.581 1.00 33.91 217 THR A C 1
ATOM 1680 O O . THR A 1 217 ? 37.629 -23.440 42.565 1.00 33.91 217 THR A O 1
ATOM 1683 N N . THR A 1 218 ? 36.034 -24.903 43.197 1.00 37.12 218 THR A N 1
ATOM 1684 C CA . THR A 1 218 ? 35.635 -24.682 44.614 1.00 37.12 218 THR A CA 1
ATOM 1685 C C . THR A 1 218 ? 35.719 -23.301 45.317 1.00 37.12 218 THR A C 1
ATOM 1687 O O . THR A 1 218 ? 36.790 -22.756 45.533 1.00 37.12 218 THR A O 1
ATOM 1690 N N . MET A 1 219 ? 34.582 -22.924 45.936 1.00 30.19 219 MET A N 1
ATOM 1691 C CA . MET A 1 219 ? 34.377 -22.718 47.399 1.00 30.19 219 MET A CA 1
ATOM 1692 C C . MET A 1 219 ? 33.891 -21.336 47.911 1.00 30.19 219 MET A C 1
ATOM 1694 O O . MET A 1 219 ? 34.629 -20.365 47.977 1.00 30.19 219 MET A O 1
ATOM 1698 N N . LYS A 1 220 ? 32.622 -21.348 48.359 1.00 35.28 220 LYS A N 1
ATOM 1699 C CA . LYS A 1 220 ? 31.959 -20.701 49.521 1.00 35.28 220 LYS A CA 1
ATOM 1700 C C . LYS A 1 220 ? 32.647 -19.539 50.276 1.00 35.28 220 LYS A C 1
ATOM 1702 O O . LYS A 1 220 ? 33.711 -19.731 50.850 1.00 35.28 220 LYS A O 1
ATOM 1707 N N . GLY A 1 221 ? 31.834 -18.523 50.602 1.00 30.14 221 GLY A N 1
ATOM 1708 C CA . GLY A 1 221 ? 31.628 -18.120 52.008 1.00 30.14 221 GLY A CA 1
ATOM 1709 C C . GLY A 1 221 ? 31.612 -16.618 52.345 1.00 30.14 221 GLY A C 1
ATOM 1710 O O . GLY A 1 221 ? 32.440 -15.869 51.853 1.00 30.14 221 GLY A O 1
ATOM 1711 N N . PHE A 1 222 ? 30.729 -16.278 53.300 1.00 34.34 222 PHE A N 1
ATOM 1712 C CA . PHE A 1 222 ? 30.575 -15.040 54.103 1.00 34.34 222 PHE A CA 1
ATOM 1713 C C . PHE A 1 222 ? 29.714 -13.910 53.500 1.00 34.34 222 PHE A C 1
ATOM 1715 O O . PHE A 1 222 ? 30.073 -13.305 52.503 1.00 34.34 222 PHE A O 1
ATOM 1722 N N . VAL A 1 223 ? 28.453 -13.718 53.925 1.00 34.28 223 VAL A N 1
ATOM 1723 C CA . VAL A 1 223 ? 27.877 -13.305 55.238 1.00 34.28 223 VAL A CA 1
ATOM 1724 C C . VAL A 1 223 ? 27.916 -11.785 55.453 1.00 34.28 223 VAL A C 1
ATOM 1726 O O . VAL A 1 223 ? 28.956 -11.208 55.728 1.00 34.28 223 VAL A O 1
ATOM 1729 N N . ALA A 1 224 ? 26.705 -11.223 55.359 1.00 37.47 224 ALA A N 1
ATOM 1730 C CA . ALA A 1 224 ? 26.083 -10.147 56.136 1.00 37.47 224 ALA A CA 1
ATOM 1731 C C . ALA A 1 224 ? 26.870 -8.868 56.468 1.00 37.47 224 ALA A C 1
ATOM 1733 O O . ALA A 1 224 ? 27.788 -8.882 57.278 1.00 37.47 224 ALA A O 1
ATOM 1734 N N . PHE A 1 225 ? 26.305 -7.729 56.048 1.00 33.97 225 PHE A N 1
ATOM 1735 C CA . PHE A 1 225 ? 26.179 -6.569 56.930 1.00 33.97 225 PHE A CA 1
ATOM 1736 C C . PHE A 1 225 ? 24.823 -5.878 56.729 1.00 33.97 225 PHE A C 1
ATOM 1738 O O . PHE A 1 225 ? 24.428 -5.531 55.618 1.00 33.97 225 PHE A O 1
ATOM 1745 N N . LEU A 1 226 ? 24.105 -5.743 57.842 1.00 37.50 226 LEU A N 1
ATOM 1746 C CA . LEU A 1 226 ? 22.903 -4.937 58.038 1.00 37.50 226 LEU A CA 1
ATOM 1747 C C . LEU A 1 226 ? 23.245 -3.443 57.977 1.00 37.50 226 LEU A C 1
ATOM 1749 O O . LEU A 1 226 ? 24.272 -3.050 58.521 1.00 37.50 226 LEU A O 1
ATOM 1753 N N . ALA A 1 227 ? 22.324 -2.617 57.479 1.00 35.62 227 ALA A N 1
ATOM 1754 C CA . ALA A 1 227 ? 21.851 -1.421 58.186 1.00 35.62 227 ALA A CA 1
ATOM 1755 C C . ALA A 1 227 ? 20.674 -0.785 57.434 1.00 35.62 227 ALA A C 1
ATOM 1757 O O . ALA A 1 227 ? 20.614 -0.776 56.209 1.00 35.62 227 ALA A O 1
ATOM 1758 N N . ALA A 1 228 ? 19.723 -0.301 58.220 1.00 37.56 228 ALA A N 1
ATOM 1759 C CA . ALA A 1 228 ? 18.395 0.128 57.828 1.00 37.56 228 ALA A CA 1
ATOM 1760 C C . ALA A 1 228 ? 18.278 1.650 57.577 1.00 37.56 228 ALA A C 1
ATOM 1762 O O . ALA A 1 228 ? 19.204 2.410 57.839 1.00 37.56 228 ALA A O 1
ATOM 1763 N N . ILE A 1 229 ? 17.039 2.040 57.235 1.00 37.78 229 ILE A N 1
ATOM 1764 C CA . ILE A 1 229 ? 16.368 3.341 57.452 1.00 37.78 229 ILE A CA 1
ATOM 1765 C C . ILE A 1 229 ? 16.454 4.351 56.291 1.00 37.78 229 ILE A C 1
ATOM 1767 O O . ILE A 1 229 ? 17.470 5.001 56.091 1.00 37.78 229 ILE A O 1
ATOM 1771 N N . ALA A 1 230 ? 15.329 4.566 55.593 1.00 34.44 230 ALA A N 1
ATOM 1772 C CA . ALA A 1 230 ? 14.467 5.754 55.761 1.00 34.44 230 ALA A CA 1
ATOM 1773 C C . ALA A 1 230 ? 13.419 5.851 54.636 1.00 34.44 230 ALA A C 1
ATOM 1775 O O . ALA A 1 230 ? 13.726 5.682 53.459 1.00 34.44 230 ALA A O 1
ATOM 1776 N N . LEU A 1 231 ? 12.177 6.158 55.016 1.00 39.28 231 LEU A N 1
ATOM 1777 C CA . LEU A 1 231 ? 11.069 6.479 54.122 1.00 39.28 231 LEU A CA 1
ATOM 1778 C C . LEU A 1 231 ? 11.332 7.766 53.321 1.00 39.28 231 LEU A C 1
ATOM 1780 O O . LEU A 1 231 ? 11.678 8.790 53.903 1.00 39.28 231 LEU A O 1
ATOM 1784 N N . ALA A 1 232 ? 10.987 7.742 52.033 1.00 34.91 232 ALA A N 1
ATOM 1785 C CA . ALA A 1 232 ? 10.398 8.880 51.331 1.00 34.91 232 ALA A CA 1
ATOM 1786 C C . ALA A 1 232 ? 9.556 8.356 50.156 1.00 34.91 232 ALA A C 1
ATOM 1788 O O . ALA A 1 232 ? 10.061 8.071 49.073 1.00 34.91 232 ALA A O 1
ATOM 1789 N N . THR A 1 233 ? 8.253 8.195 50.380 1.00 40.59 233 THR A N 1
ATOM 1790 C CA . THR A 1 233 ? 7.270 8.011 49.309 1.00 40.59 233 THR A CA 1
ATOM 1791 C C . THR A 1 233 ? 7.057 9.355 48.619 1.00 40.59 233 THR A C 1
ATOM 1793 O O . THR A 1 233 ? 6.188 10.130 49.012 1.00 40.59 233 THR A O 1
ATOM 1796 N N . ALA A 1 234 ? 7.866 9.642 47.604 1.00 34.19 234 ALA A N 1
ATOM 1797 C CA . ALA A 1 234 ? 7.531 10.639 46.600 1.00 34.19 234 ALA A CA 1
ATOM 1798 C C . ALA A 1 234 ? 6.921 9.894 45.412 1.00 34.19 234 ALA A C 1
ATOM 1800 O O . ALA A 1 234 ? 7.612 9.188 44.681 1.00 34.19 234 ALA A O 1
ATOM 1801 N N . THR A 1 235 ? 5.606 10.017 45.254 1.00 40.53 235 THR A N 1
ATOM 1802 C CA . THR A 1 235 ? 4.908 9.710 44.006 1.00 40.53 235 THR A CA 1
ATOM 1803 C C . THR A 1 235 ? 5.539 10.536 42.884 1.00 40.53 235 THR A C 1
ATOM 1805 O O . THR A 1 235 ? 5.441 11.766 42.942 1.00 40.53 235 THR A O 1
ATOM 1808 N N . PRO A 1 236 ? 6.164 9.937 41.857 1.00 38.03 236 PRO A N 1
ATOM 1809 C CA . PRO A 1 236 ? 6.404 10.682 40.641 1.00 38.03 236 PRO A CA 1
ATOM 1810 C C . PRO A 1 236 ? 5.034 10.936 40.016 1.00 38.03 236 PRO A C 1
ATOM 1812 O O . PRO A 1 236 ? 4.297 10.003 39.689 1.00 38.03 236 PRO A O 1
ATOM 1815 N N . ALA A 1 237 ? 4.678 12.214 39.887 1.00 36.22 237 ALA A N 1
ATOM 1816 C CA . ALA A 1 237 ? 3.692 12.620 38.908 1.00 36.22 237 ALA A CA 1
ATOM 1817 C C . ALA A 1 237 ? 4.100 11.962 37.585 1.00 36.22 237 ALA A C 1
ATOM 1819 O O . ALA A 1 237 ? 5.236 12.127 37.133 1.00 36.22 237 ALA A O 1
ATOM 1820 N N . ASN A 1 238 ? 3.193 11.162 37.026 1.00 31.98 238 ASN A N 1
ATOM 1821 C CA . ASN A 1 238 ? 3.276 10.686 35.657 1.00 31.98 238 ASN A CA 1
ATOM 1822 C C . ASN A 1 238 ? 3.275 11.937 34.777 1.00 31.98 238 ASN A C 1
ATOM 1824 O O . ASN A 1 238 ? 2.227 12.459 34.405 1.00 31.98 238 ASN A O 1
ATOM 1828 N N . LEU A 1 239 ? 4.469 12.464 34.516 1.00 34.56 239 LEU A N 1
ATOM 1829 C CA . LEU A 1 239 ? 4.720 13.298 33.366 1.00 34.56 239 LEU A CA 1
ATOM 1830 C C . LEU A 1 239 ? 4.511 12.344 32.194 1.00 34.56 239 LEU A C 1
ATOM 1832 O O . LEU A 1 239 ? 5.387 11.529 31.895 1.00 34.56 239 LEU A O 1
ATOM 1836 N N . GLU A 1 240 ? 3.301 12.359 31.631 1.00 37.47 240 GLU A N 1
ATOM 1837 C CA . GLU A 1 240 ? 3.031 11.721 30.354 1.00 37.47 240 GLU A CA 1
ATOM 1838 C C . GLU A 1 240 ? 4.139 12.164 29.415 1.00 37.47 240 GLU A C 1
ATOM 1840 O O . GLU A 1 240 ? 4.268 13.329 29.035 1.00 37.47 240 GLU A O 1
ATOM 1845 N N . LYS A 1 241 ? 5.008 11.208 29.109 1.00 34.00 241 LYS A N 1
ATOM 1846 C CA . LYS A 1 241 ? 5.988 11.319 28.055 1.00 34.00 241 LYS A CA 1
ATOM 1847 C C . LYS A 1 241 ? 5.177 11.288 26.768 1.00 34.00 241 LYS A C 1
ATOM 1849 O O . LYS A 1 241 ? 5.041 10.233 26.154 1.00 34.00 241 LYS A O 1
ATOM 1854 N N . SER A 1 242 ? 4.593 12.438 26.429 1.00 39.03 242 SER A N 1
ATOM 1855 C CA . SER A 1 242 ? 4.119 12.767 25.095 1.00 39.03 242 SER A CA 1
ATOM 1856 C C . SER A 1 242 ? 5.294 12.496 24.172 1.00 39.03 242 SER A C 1
ATOM 1858 O O . SER A 1 242 ? 6.272 13.245 24.133 1.00 39.03 242 SER A O 1
ATOM 1860 N N . LYS A 1 243 ? 5.282 11.323 23.541 1.00 35.16 243 LYS A N 1
ATOM 1861 C CA . LYS A 1 243 ? 6.121 11.082 22.382 1.00 35.16 243 LYS A CA 1
ATOM 1862 C C . LYS A 1 243 ? 5.593 12.050 21.335 1.00 35.16 243 LYS A C 1
ATOM 1864 O O . LYS A 1 243 ? 4.453 11.905 20.913 1.00 35.16 243 LYS A O 1
ATOM 1869 N N . ASN A 1 244 ? 6.411 13.050 21.019 1.00 38.12 244 ASN A N 1
ATOM 1870 C CA . ASN A 1 244 ? 6.234 13.986 19.916 1.00 38.12 244 ASN A CA 1
ATOM 1871 C C . ASN A 1 244 ? 6.114 13.228 18.583 1.00 38.12 244 ASN A C 1
ATOM 1873 O O . ASN A 1 244 ? 7.049 13.215 17.785 1.00 38.12 244 ASN A O 1
ATOM 1877 N N . ASP A 1 245 ? 4.957 12.629 18.335 1.00 40.28 245 ASP A N 1
ATOM 1878 C CA . ASP A 1 245 ? 4.474 12.287 17.001 1.00 40.28 245 ASP A CA 1
ATOM 1879 C C . ASP A 1 245 ? 3.565 13.444 16.533 1.00 40.28 245 ASP A C 1
ATOM 1881 O O . ASP A 1 245 ? 2.430 13.261 16.100 1.00 40.28 245 ASP A O 1
ATOM 1885 N N . ASP A 1 246 ? 4.074 14.677 16.675 1.00 40.78 246 ASP A N 1
ATOM 1886 C CA . ASP A 1 246 ? 3.362 15.955 16.509 1.00 40.78 246 ASP A CA 1
ATOM 1887 C C . ASP A 1 246 ? 3.132 16.314 15.040 1.00 40.78 246 ASP A C 1
ATOM 1889 O O . ASP A 1 246 ? 3.369 17.438 14.597 1.00 40.78 246 ASP A O 1
ATOM 1893 N N . ASN A 1 247 ? 2.689 15.367 14.225 1.00 53.00 247 ASN A N 1
ATOM 1894 C CA . ASN A 1 247 ? 2.468 15.648 12.824 1.00 53.00 247 ASN A CA 1
ATOM 1895 C C . ASN A 1 247 ? 1.028 16.126 12.603 1.00 53.00 247 ASN A C 1
ATOM 1897 O O . ASN A 1 247 ? 0.164 15.381 12.150 1.00 53.00 247 ASN A O 1
ATOM 1901 N N . PHE A 1 248 ? 0.785 17.393 12.961 1.00 51.22 248 PHE A N 1
ATOM 1902 C CA . PHE A 1 248 ? -0.512 18.092 12.953 1.00 51.22 248 PHE A CA 1
ATOM 1903 C C . PHE A 1 248 ? -1.378 17.803 11.714 1.00 51.22 248 PHE A C 1
ATOM 1905 O O . PHE A 1 248 ? -2.588 17.638 11.820 1.00 51.22 248 PHE A O 1
ATOM 1912 N N . LEU A 1 249 ? -0.761 17.669 10.539 1.00 55.50 249 LEU A N 1
ATOM 1913 C CA . LEU A 1 249 ? -1.463 17.458 9.269 1.00 55.50 249 LEU A CA 1
ATOM 1914 C C . LEU A 1 249 ? -1.974 16.034 9.038 1.00 55.50 249 LEU A C 1
ATOM 1916 O O . LEU A 1 249 ? -2.713 15.810 8.088 1.00 55.50 249 LEU A O 1
ATOM 1920 N N . HIS A 1 250 ? -1.603 15.068 9.875 1.00 58.34 250 HIS A N 1
ATOM 1921 C CA . HIS A 1 250 ? -2.049 13.687 9.706 1.00 58.34 250 HIS A CA 1
ATOM 1922 C C . HIS A 1 250 ? -3.483 13.428 10.160 1.00 58.34 250 HIS A C 1
ATOM 1924 O O . HIS A 1 250 ? -4.058 12.420 9.759 1.00 58.34 250 HIS A O 1
ATOM 1930 N N . ASN A 1 251 ? -4.043 14.318 10.979 1.00 65.94 251 ASN A N 1
ATOM 1931 C CA . ASN A 1 251 ? -5.405 14.188 11.485 1.00 65.94 251 ASN A CA 1
ATOM 1932 C C . ASN A 1 251 ? -6.372 15.166 10.818 1.00 65.94 251 ASN A C 1
ATOM 1934 O O . ASN A 1 251 ? -7.555 15.110 11.119 1.00 65.94 251 ASN A O 1
ATOM 1938 N N . CYS A 1 252 ? -5.901 16.061 9.946 1.00 71.31 252 CYS A N 1
ATOM 1939 C CA . CYS A 1 252 ? -6.737 17.098 9.352 1.00 71.31 252 CYS A CA 1
ATOM 1940 C C . CYS A 1 252 ? -7.035 16.810 7.881 1.00 71.31 252 CYS A C 1
ATOM 1942 O O . CYS A 1 252 ? -6.125 16.543 7.097 1.00 71.31 252 CYS A O 1
ATOM 1944 N N . ASP A 1 253 ? -8.297 16.963 7.489 1.00 75.56 253 ASP A N 1
ATOM 1945 C CA . ASP A 1 253 ? -8.713 16.868 6.095 1.00 75.56 253 ASP A CA 1
ATOM 1946 C C . ASP A 1 253 ? -8.324 18.142 5.341 1.00 75.56 253 ASP A C 1
ATOM 1948 O O . ASP A 1 253 ? -8.569 19.263 5.802 1.00 75.56 253 ASP A O 1
ATOM 1952 N N . PHE A 1 254 ? -7.727 17.989 4.159 1.00 79.25 254 PHE A N 1
ATOM 1953 C CA . PHE A 1 254 ? -7.502 19.111 3.252 1.00 79.25 254 P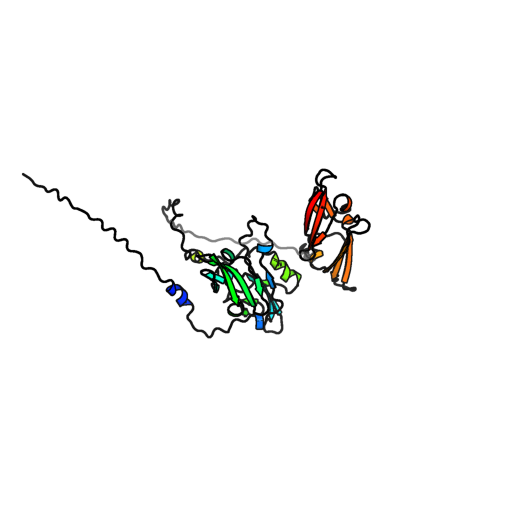HE A CA 1
ATOM 1954 C C . PHE A 1 254 ? -8.843 19.637 2.730 1.00 79.25 254 PHE A C 1
ATOM 1956 O O . PHE A 1 254 ? -9.635 18.885 2.165 1.00 79.25 254 PHE A O 1
ATOM 1963 N N . VAL A 1 255 ? -9.079 20.941 2.884 1.00 82.31 255 VAL A N 1
ATOM 1964 C CA . VAL A 1 255 ? -10.303 21.600 2.412 1.00 82.31 255 VAL A CA 1
ATOM 1965 C C . VAL A 1 255 ? -10.042 22.334 1.104 1.00 82.31 255 VAL A C 1
ATOM 1967 O O . VAL A 1 255 ? -10.748 22.123 0.122 1.00 82.31 255 VAL A O 1
ATOM 1970 N N . ASN A 1 256 ? -9.061 23.240 1.091 1.00 86.56 256 ASN A N 1
ATOM 1971 C CA . ASN A 1 256 ? -8.770 24.059 -0.082 1.00 86.56 256 ASN A CA 1
ATOM 1972 C C . ASN A 1 256 ? -7.369 24.683 -0.011 1.00 86.56 256 ASN A C 1
ATOM 1974 O O . ASN A 1 256 ? -6.834 24.920 1.072 1.00 86.56 256 ASN A O 1
ATOM 1978 N N . PHE A 1 257 ? -6.817 25.022 -1.171 1.00 88.50 257 PHE A N 1
ATOM 1979 C CA . PHE A 1 257 ? -5.611 25.822 -1.331 1.00 88.50 257 PHE A CA 1
ATOM 1980 C C . PHE A 1 257 ? -5.954 27.087 -2.119 1.00 88.50 257 PHE A C 1
ATOM 1982 O O . PHE A 1 257 ? -6.572 27.017 -3.180 1.00 88.50 257 PHE A O 1
ATOM 1989 N N . GLY A 1 258 ? -5.541 28.243 -1.608 1.00 88.50 258 GLY A N 1
ATOM 1990 C CA . GLY A 1 258 ? -5.708 29.523 -2.284 1.00 88.50 258 GLY A CA 1
ATOM 1991 C C . GLY A 1 258 ? -4.377 30.247 -2.405 1.00 88.50 258 GLY A C 1
ATOM 1992 O O . GLY A 1 258 ? -3.545 30.167 -1.511 1.00 88.50 258 GLY A O 1
ATOM 1993 N N . LEU A 1 259 ? -4.185 30.987 -3.497 1.00 86.62 259 LEU A N 1
ATOM 1994 C CA . LEU A 1 259 ? -2.990 31.818 -3.709 1.00 86.62 259 LEU A CA 1
ATOM 1995 C C . LEU A 1 259 ? -3.108 33.217 -3.070 1.00 86.62 259 LEU A C 1
ATOM 1997 O O . LEU A 1 259 ? -2.119 33.948 -2.983 1.00 86.62 259 LEU A O 1
ATOM 2001 N N . GLY A 1 260 ? -4.308 33.576 -2.602 1.00 86.88 260 GLY A N 1
ATOM 2002 C CA . GLY A 1 260 ? -4.618 34.914 -2.099 1.00 86.88 260 GLY A CA 1
ATOM 2003 C C . GLY A 1 260 ? -4.602 35.977 -3.201 1.00 86.88 260 GLY A C 1
ATOM 2004 O O . GLY A 1 260 ? -4.521 35.666 -4.392 1.00 86.88 260 GLY A O 1
ATOM 2005 N N . ASP A 1 261 ? -4.681 37.245 -2.802 1.00 84.50 261 ASP A N 1
ATOM 2006 C CA . ASP A 1 261 ? -4.668 38.365 -3.743 1.00 84.50 261 ASP A CA 1
ATOM 2007 C C . ASP A 1 261 ? -3.311 38.454 -4.456 1.00 84.50 261 ASP A C 1
ATOM 2009 O O . ASP A 1 261 ? -2.249 38.449 -3.826 1.00 84.50 261 ASP A O 1
ATOM 2013 N N . ASN A 1 262 ? -3.340 38.526 -5.791 1.00 82.19 262 ASN A N 1
ATOM 2014 C CA . ASN A 1 262 ? -2.157 38.643 -6.654 1.00 82.19 262 ASN A CA 1
ATOM 2015 C C . ASN A 1 262 ? -1.083 37.555 -6.439 1.00 82.19 262 ASN A C 1
ATOM 2017 O O . ASN A 1 262 ? 0.095 37.801 -6.695 1.00 82.19 262 ASN A O 1
ATOM 2021 N N . ASN A 1 263 ? -1.469 36.366 -5.964 1.00 80.06 263 ASN A N 1
ATOM 2022 C CA . ASN A 1 263 ? -0.564 35.262 -5.622 1.00 80.06 263 ASN A CA 1
ATOM 2023 C C . ASN A 1 263 ? 0.463 35.590 -4.519 1.00 80.06 263 ASN A C 1
ATOM 2025 O O . ASN A 1 263 ? 1.497 34.929 -4.423 1.00 80.06 263 ASN A O 1
ATOM 2029 N N . GLN A 1 264 ? 0.206 36.612 -3.697 1.00 80.62 264 GLN A N 1
ATOM 2030 C CA . GLN A 1 264 ? 1.146 37.069 -2.666 1.00 80.62 264 GLN A CA 1
ATOM 2031 C C . GLN A 1 264 ? 0.848 36.522 -1.271 1.00 80.62 264 GLN A C 1
ATOM 2033 O O . GLN A 1 264 ? 1.680 36.669 -0.376 1.00 80.62 264 GLN A O 1
ATOM 2038 N N . ASN A 1 265 ? -0.308 35.894 -1.053 1.00 86.31 265 ASN A N 1
ATOM 2039 C CA . ASN A 1 265 ? -0.632 35.320 0.249 1.00 86.31 265 ASN A CA 1
ATOM 2040 C C . ASN A 1 265 ? -1.227 33.921 0.109 1.00 86.31 265 ASN A C 1
ATOM 2042 O O . ASN A 1 265 ? -2.433 33.745 0.303 1.00 86.31 265 ASN A O 1
ATOM 2046 N N . PRO A 1 266 ? -0.404 32.925 -0.270 1.00 86.62 266 PRO A N 1
ATOM 2047 C CA . PRO A 1 266 ? -0.888 31.569 -0.373 1.00 86.62 266 PRO A CA 1
ATOM 2048 C C . PRO A 1 266 ? -1.253 31.038 1.013 1.00 86.62 266 PRO A C 1
ATOM 2050 O O . PRO A 1 266 ? -0.516 31.206 1.989 1.00 86.62 266 PRO A O 1
ATOM 2053 N N . TRP A 1 267 ? -2.402 30.382 1.089 1.00 89.06 267 TRP A N 1
ATOM 2054 C CA . TRP A 1 267 ? -2.936 29.790 2.303 1.00 89.06 267 TRP A CA 1
ATOM 2055 C C . TRP A 1 267 ? -3.487 28.403 2.015 1.00 89.06 267 TRP A C 1
ATOM 2057 O O . TRP A 1 267 ? -3.950 28.103 0.911 1.00 89.06 267 TRP A O 1
ATOM 2067 N N . ILE A 1 268 ? -3.458 27.552 3.034 1.00 85.56 268 ILE A N 1
ATOM 2068 C CA . ILE A 1 268 ? -4.087 26.239 2.985 1.00 85.56 268 ILE A CA 1
ATOM 2069 C C . ILE A 1 268 ? -5.118 26.150 4.094 1.00 85.56 268 ILE A C 1
ATOM 2071 O O . ILE A 1 268 ? -4.875 26.560 5.227 1.00 85.56 268 ILE A O 1
ATOM 2075 N N . HIS A 1 269 ? -6.285 25.630 3.751 1.00 83.81 269 HIS A N 1
ATOM 2076 C CA . HIS A 1 269 ? -7.363 25.394 4.684 1.00 83.81 269 HIS A CA 1
ATOM 2077 C C . HIS A 1 269 ? -7.454 23.903 4.978 1.00 83.81 269 HIS A C 1
ATOM 2079 O O . HIS A 1 269 ? -7.597 23.091 4.061 1.00 83.81 269 HIS A O 1
ATOM 2085 N N . TYR A 1 270 ? -7.380 23.570 6.262 1.00 80.56 270 TYR A N 1
ATOM 2086 C CA . TYR A 1 270 ? -7.543 22.215 6.765 1.00 80.56 270 TYR A CA 1
ATOM 2087 C C . TYR A 1 270 ? -8.676 22.168 7.790 1.00 80.56 270 TYR A C 1
ATOM 2089 O O . TYR A 1 270 ? -8.919 23.144 8.505 1.00 80.56 270 TYR A O 1
ATOM 2097 N N . SER A 1 271 ? -9.350 21.027 7.877 1.00 78.62 271 SER A N 1
ATOM 2098 C CA . SER A 1 271 ? -10.362 20.741 8.888 1.00 78.62 271 SER A CA 1
ATOM 2099 C C . SER A 1 271 ? -9.842 19.654 9.816 1.00 78.62 271 SER A C 1
ATOM 2101 O O . SER A 1 271 ? -9.717 18.502 9.415 1.00 78.62 271 SER A O 1
ATOM 2103 N N . CYS A 1 272 ? -9.523 20.021 11.052 1.00 78.81 272 CYS A N 1
ATOM 2104 C CA . CYS A 1 272 ? -8.979 19.105 12.047 1.00 78.81 272 CYS A CA 1
ATOM 2105 C C . CYS A 1 272 ? -10.077 18.671 13.030 1.00 78.81 272 CYS A C 1
ATOM 2107 O O . CYS A 1 272 ? -10.791 19.538 13.539 1.00 78.81 272 CYS A O 1
ATOM 2109 N N . PRO A 1 273 ? -10.219 17.378 13.356 1.00 70.38 273 PRO A N 1
ATOM 2110 C CA . PRO A 1 273 ? -11.118 16.928 14.402 1.00 70.38 273 PRO A CA 1
ATOM 2111 C C . PRO A 1 273 ? -10.633 17.447 15.762 1.00 70.38 273 PRO A C 1
ATOM 2113 O O . PRO A 1 273 ? -9.446 17.399 16.083 1.00 70.38 273 PRO A O 1
ATOM 2116 N N . LEU A 1 274 ? -11.565 17.948 16.571 1.00 71.56 274 LEU A N 1
ATOM 2117 C CA . LEU A 1 274 ? -11.322 18.369 17.946 1.00 71.56 274 LEU A CA 1
ATOM 2118 C C . LEU A 1 274 ? -11.918 17.363 18.927 1.00 71.56 274 LEU A C 1
ATOM 2120 O O . LEU A 1 274 ? -13.034 16.874 18.756 1.00 71.56 274 LEU A O 1
ATOM 2124 N N . ASN A 1 275 ? -11.220 17.160 20.042 1.00 69.94 275 ASN A N 1
ATOM 2125 C CA . ASN A 1 275 ? -11.694 16.323 21.148 1.00 69.94 275 ASN A CA 1
ATOM 2126 C C . ASN A 1 275 ? -12.819 16.987 21.972 1.00 69.94 275 ASN A C 1
ATOM 2128 O O . ASN A 1 275 ? -13.304 16.404 22.942 1.00 69.94 275 ASN A O 1
ATOM 2132 N N . LYS A 1 276 ? -13.212 18.225 21.635 1.00 61.59 276 LYS A N 1
ATOM 2133 C CA . LYS A 1 276 ? -14.261 19.006 22.307 1.00 61.59 276 LYS A CA 1
ATOM 2134 C C . LYS A 1 276 ? -15.074 19.802 21.277 1.00 61.59 276 LYS A C 1
ATOM 2136 O O . LYS A 1 276 ? -14.524 20.151 20.238 1.00 61.59 276 LYS A O 1
ATOM 2141 N N . PRO A 1 277 ? -16.351 20.122 21.555 1.00 39.72 277 PRO A N 1
ATOM 2142 C CA . PRO A 1 277 ? -17.161 20.958 20.675 1.00 39.72 277 PRO A CA 1
ATOM 2143 C C . PRO A 1 277 ? -16.539 22.356 20.472 1.00 39.72 277 PRO A C 1
ATOM 2145 O O . PRO A 1 277 ? -16.090 22.945 21.458 1.00 39.72 277 PRO A O 1
ATOM 2148 N N . PRO A 1 278 ? -16.583 22.924 19.252 1.00 46.09 278 PRO A N 1
ATOM 2149 C CA . PRO A 1 278 ? -17.026 22.282 18.012 1.00 46.09 278 PRO A CA 1
ATOM 2150 C C . PRO A 1 278 ? -16.036 21.182 17.596 1.00 46.09 278 PRO A C 1
ATOM 2152 O O . PRO A 1 278 ? -14.848 21.437 17.511 1.00 46.09 278 PRO A O 1
ATOM 2155 N N . TYR A 1 279 ? -16.519 19.963 17.321 1.00 37.69 279 TYR A N 1
ATOM 2156 C CA . TYR A 1 279 ? -15.687 18.770 17.061 1.00 37.69 279 TYR A CA 1
ATOM 2157 C C . TYR A 1 279 ? -14.824 18.846 15.783 1.00 37.69 279 TYR A C 1
ATOM 2159 O O . TYR A 1 279 ? -14.180 17.868 15.421 1.00 37.69 279 TYR A O 1
ATOM 2167 N N . MET A 1 280 ? -14.820 19.989 15.096 1.00 36.81 280 MET A N 1
ATOM 2168 C CA . MET A 1 280 ? -14.031 20.299 13.907 1.00 36.81 280 MET A CA 1
ATOM 2169 C C . MET A 1 280 ? -13.503 21.732 14.046 1.00 36.81 280 MET A C 1
ATOM 2171 O O . MET A 1 280 ? -14.293 22.664 14.220 1.00 36.81 280 MET A O 1
ATOM 2175 N N . GLN A 1 281 ? -12.189 21.920 13.939 1.00 64.62 281 GLN A N 1
ATOM 2176 C CA . GLN A 1 281 ? -11.559 23.227 13.799 1.00 64.62 281 GLN A CA 1
ATOM 2177 C C . GLN A 1 281 ? -11.102 23.412 12.358 1.00 64.62 281 GLN A C 1
ATOM 2179 O O . GLN A 1 281 ? -10.200 22.733 11.871 1.00 64.62 281 GLN A O 1
ATOM 2184 N N . CYS A 1 282 ? -11.744 24.358 11.684 1.00 56.75 282 CYS A N 1
ATOM 2185 C CA . CYS A 1 282 ? -11.269 24.904 10.424 1.00 56.75 282 CYS A CA 1
ATOM 2186 C C . CYS A 1 282 ? -10.068 25.810 10.719 1.00 56.75 282 CYS A C 1
ATOM 2188 O O . CYS A 1 282 ? -10.229 26.888 11.294 1.00 56.75 282 CYS A O 1
ATOM 2190 N N . SER A 1 283 ? -8.871 25.358 10.356 1.00 73.88 283 SER A N 1
ATOM 2191 C CA . SER A 1 283 ? -7.632 26.110 10.534 1.00 73.88 283 SER A CA 1
ATOM 2192 C C . SER A 1 283 ? -7.125 26.557 9.171 1.00 73.88 283 SER A C 1
ATOM 2194 O O . SER A 1 283 ? -6.795 25.745 8.303 1.00 73.88 283 SER A O 1
ATOM 2196 N N . ARG A 1 284 ? -7.088 27.876 8.972 1.00 80.88 284 ARG A N 1
ATOM 2197 C CA . ARG A 1 284 ? -6.448 28.503 7.818 1.00 80.88 284 ARG A CA 1
ATOM 2198 C C . ARG A 1 284 ? -4.987 28.757 8.165 1.00 80.88 284 ARG A C 1
ATOM 2200 O O . ARG A 1 284 ? -4.696 29.509 9.088 1.00 80.88 284 ARG A O 1
ATOM 2207 N N . LEU A 1 285 ? -4.092 28.130 7.417 1.00 82.31 285 LEU A N 1
ATOM 2208 C CA . LEU A 1 285 ? -2.655 28.293 7.547 1.00 82.31 285 LEU A CA 1
ATOM 2209 C C . LEU A 1 285 ? -2.155 29.233 6.453 1.00 82.31 285 LEU A C 1
ATOM 2211 O O . LEU A 1 285 ? -2.170 28.874 5.274 1.00 82.31 285 LEU A O 1
ATOM 2215 N N . GLU A 1 286 ? -1.713 30.426 6.834 1.00 85.75 286 GLU A N 1
ATOM 2216 C CA . GLU A 1 286 ? -1.057 31.344 5.905 1.00 85.75 286 GLU A CA 1
ATOM 2217 C C . GLU A 1 286 ? 0.410 30.936 5.758 1.00 85.75 286 GLU A C 1
ATOM 2219 O O . GLU A 1 286 ? 1.173 30.927 6.726 1.00 85.75 286 GLU A O 1
ATOM 2224 N N . LEU A 1 287 ? 0.826 30.563 4.543 1.00 84.19 287 LEU A N 1
ATOM 2225 C CA . LEU A 1 287 ? 2.177 30.034 4.324 1.00 84.19 287 LEU A CA 1
ATOM 2226 C C . LEU A 1 287 ? 3.251 31.091 4.598 1.00 84.19 287 LEU A C 1
ATOM 2228 O O . LEU A 1 287 ? 4.368 30.756 4.978 1.00 84.19 287 LEU A O 1
ATOM 2232 N N . ASN A 1 288 ? 2.899 32.369 4.453 1.00 84.06 288 ASN A N 1
ATOM 2233 C CA . ASN A 1 288 ? 3.768 33.496 4.777 1.00 84.06 288 ASN A CA 1
ATOM 2234 C C . ASN A 1 288 ? 4.158 33.572 6.255 1.00 84.06 288 ASN A C 1
ATOM 2236 O O . ASN A 1 288 ? 5.238 34.082 6.561 1.00 84.06 288 ASN A O 1
ATOM 2240 N N . ASP A 1 289 ? 3.318 33.062 7.150 1.00 81.88 289 ASP A N 1
ATOM 2241 C CA . ASP A 1 289 ? 3.555 33.155 8.588 1.00 81.88 289 ASP A CA 1
ATOM 2242 C C . ASP A 1 289 ? 4.437 32.020 9.097 1.00 81.88 289 ASP A C 1
ATOM 2244 O O . ASP A 1 289 ? 5.157 32.195 10.079 1.00 81.88 289 ASP A O 1
ATOM 2248 N N . CYS A 1 290 ? 4.412 30.879 8.407 1.00 79.12 290 CYS A N 1
ATOM 2249 C CA . CYS A 1 290 ? 4.956 29.628 8.920 1.00 79.12 290 CYS A CA 1
ATOM 2250 C C . CYS A 1 290 ? 5.980 28.944 8.009 1.00 79.12 290 CYS A C 1
ATOM 2252 O O . CYS A 1 290 ? 6.627 28.008 8.471 1.00 79.12 290 CYS A O 1
ATOM 2254 N N . ILE A 1 291 ? 6.169 29.366 6.751 1.00 80.56 291 ILE A N 1
ATOM 2255 C CA . ILE A 1 291 ? 7.124 28.742 5.821 1.00 80.56 291 ILE A CA 1
ATOM 2256 C C . ILE A 1 291 ? 8.136 29.767 5.297 1.00 80.56 291 ILE A C 1
ATOM 2258 O O . ILE A 1 291 ? 7.767 30.812 4.766 1.00 80.56 291 ILE A O 1
ATOM 2262 N N . ILE A 1 292 ? 9.424 29.427 5.380 1.00 83.88 292 ILE A N 1
ATOM 2263 C CA . ILE A 1 292 ? 10.521 30.128 4.700 1.00 83.88 292 ILE A CA 1
ATOM 2264 C C . ILE A 1 292 ? 11.030 29.336 3.501 1.00 83.88 292 ILE A C 1
ATOM 2266 O O . ILE A 1 292 ? 10.978 28.106 3.476 1.00 83.88 292 ILE A O 1
ATOM 2270 N N . ASN A 1 293 ? 11.629 30.050 2.553 1.00 81.38 293 ASN A N 1
ATOM 2271 C CA . ASN A 1 293 ? 12.531 29.479 1.562 1.00 81.38 293 ASN A CA 1
ATOM 2272 C C . ASN A 1 293 ? 13.987 29.661 2.019 1.00 81.38 293 ASN A C 1
ATOM 2274 O O . ASN A 1 293 ? 14.529 30.764 1.957 1.00 81.38 293 ASN A O 1
ATOM 2278 N N . ASP A 1 294 ? 14.628 28.581 2.452 1.00 79.56 294 ASP A N 1
ATOM 2279 C CA . ASP A 1 294 ? 16.053 28.549 2.770 1.00 79.56 294 ASP A CA 1
ATOM 2280 C C . ASP A 1 294 ? 16.843 28.092 1.547 1.00 79.56 294 ASP A C 1
ATOM 2282 O O . ASP A 1 294 ? 17.069 26.900 1.351 1.00 79.56 294 ASP A O 1
ATOM 2286 N N . HIS A 1 295 ? 17.207 29.036 0.678 1.00 77.75 295 HIS A N 1
ATOM 2287 C CA . HIS A 1 295 ? 17.998 28.751 -0.522 1.00 77.75 295 HIS A CA 1
ATOM 2288 C C . HIS A 1 295 ? 17.425 27.590 -1.357 1.00 77.75 295 HIS A C 1
ATOM 2290 O O . HIS A 1 295 ? 18.110 26.617 -1.656 1.00 77.75 295 HIS A O 1
ATOM 2296 N N . GLY A 1 296 ? 16.150 27.675 -1.734 1.00 74.94 296 GLY A N 1
ATOM 2297 C CA . GLY A 1 296 ? 15.446 26.660 -2.521 1.00 74.94 296 GLY A CA 1
ATOM 2298 C C . GLY A 1 296 ? 14.972 25.446 -1.724 1.00 74.94 296 GLY A C 1
ATOM 2299 O O . GLY A 1 296 ? 14.478 24.500 -2.336 1.00 74.94 296 GLY A O 1
ATOM 2300 N N . VAL A 1 297 ? 15.098 25.448 -0.395 1.00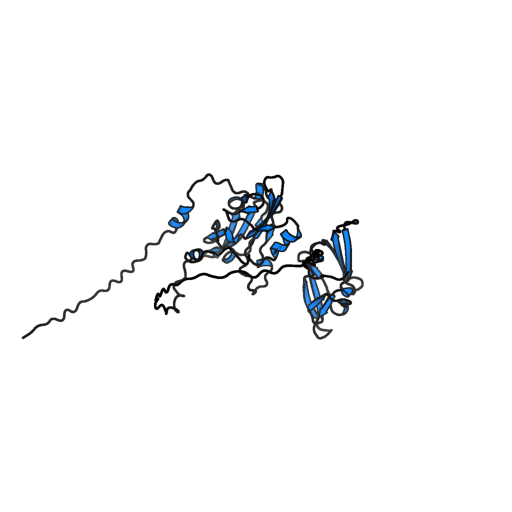 75.56 297 VAL A N 1
ATOM 2301 C CA . VAL A 1 297 ? 14.537 24.421 0.491 1.00 75.56 297 VAL A CA 1
ATOM 2302 C C . VAL A 1 297 ? 13.471 25.058 1.373 1.00 75.56 297 VAL A C 1
ATOM 2304 O O . VAL A 1 297 ? 13.763 25.911 2.206 1.00 75.56 297 VAL A O 1
ATOM 2307 N N . LEU A 1 298 ? 12.218 24.630 1.227 1.00 77.06 298 LEU A N 1
ATOM 2308 C CA . LEU A 1 298 ? 11.141 25.116 2.091 1.00 77.06 298 LEU A CA 1
ATOM 2309 C C . LEU A 1 298 ? 11.297 24.544 3.503 1.00 77.06 298 LEU A C 1
ATOM 2311 O O . LEU A 1 298 ? 11.489 23.335 3.650 1.00 77.06 298 LEU A O 1
ATOM 2315 N N . ARG A 1 299 ? 11.199 25.379 4.541 1.00 77.19 299 ARG A N 1
ATOM 2316 C CA . ARG A 1 299 ? 11.244 24.970 5.958 1.00 77.19 299 ARG A CA 1
ATOM 2317 C C . ARG A 1 299 ? 10.175 25.697 6.765 1.00 77.19 299 ARG A C 1
ATOM 2319 O O . ARG A 1 299 ? 9.812 26.814 6.417 1.00 77.19 299 ARG A O 1
ATOM 2326 N N . GLY A 1 300 ? 9.713 25.079 7.849 1.00 75.81 300 GLY A N 1
ATOM 2327 C CA . GLY A 1 300 ? 8.844 25.751 8.813 1.00 75.81 300 GLY A CA 1
ATOM 2328 C C . GLY A 1 300 ? 9.635 26.767 9.645 1.00 75.81 300 GLY A C 1
ATOM 2329 O O . GLY A 1 300 ? 10.673 26.402 10.197 1.00 75.81 300 GLY A O 1
ATOM 2330 N N . GLN A 1 301 ? 9.187 28.020 9.713 1.00 74.00 301 GLN A N 1
ATOM 2331 C CA . GLN A 1 301 ? 9.741 29.063 10.584 1.00 74.00 301 GLN A CA 1
ATOM 2332 C C . GLN A 1 301 ? 8.732 30.210 10.755 1.00 74.00 301 GLN A C 1
ATOM 2334 O O . GLN A 1 301 ? 8.049 30.578 9.800 1.00 74.00 301 GLN A O 1
ATOM 2339 N N . GLU A 1 302 ? 8.674 30.801 11.951 1.00 67.19 302 GLU A N 1
ATOM 2340 C CA . GLU A 1 302 ? 7.862 31.995 12.210 1.00 67.19 302 GLU A CA 1
ATOM 2341 C C . GLU A 1 302 ? 8.285 33.179 11.327 1.00 67.19 302 GLU A C 1
ATOM 2343 O O . GLU A 1 302 ? 9.476 33.461 11.166 1.00 67.19 302 GLU A O 1
ATOM 2348 N N . LYS A 1 303 ? 7.292 33.916 10.809 1.00 74.19 303 LYS A N 1
ATOM 2349 C CA . LYS A 1 303 ? 7.459 35.088 9.927 1.00 74.19 303 LYS A CA 1
ATOM 2350 C C . LYS A 1 303 ? 8.178 34.740 8.627 1.00 74.19 303 LYS A C 1
ATOM 2352 O O . LYS A 1 303 ? 9.050 35.480 8.161 1.00 74.19 303 LYS A O 1
ATOM 2357 N N . GLY A 1 304 ? 7.816 33.597 8.055 1.00 65.25 304 GLY A N 1
ATOM 2358 C CA . GLY A 1 304 ? 8.625 32.968 7.032 1.00 65.25 304 GLY A CA 1
ATOM 2359 C C . GLY A 1 304 ? 8.707 33.681 5.677 1.00 65.25 304 GLY A C 1
ATOM 2360 O O . GLY A 1 304 ? 9.626 33.442 4.894 1.00 65.25 304 GLY A O 1
ATOM 2361 N N . GLY A 1 305 ? 7.810 34.625 5.392 1.00 75.44 305 GLY A N 1
ATOM 2362 C CA . GLY A 1 305 ? 7.925 35.480 4.209 1.00 75.44 305 GLY A CA 1
ATOM 2363 C C . GLY A 1 305 ? 7.946 34.696 2.892 1.00 75.44 305 GLY A C 1
ATOM 2364 O O . GLY A 1 305 ? 8.550 35.154 1.921 1.00 75.44 305 GLY A O 1
ATOM 2365 N N . PHE A 1 306 ? 7.300 33.528 2.868 1.00 83.75 306 PHE A N 1
ATOM 2366 C CA . PHE A 1 306 ? 7.206 32.593 1.750 1.00 83.75 306 PHE A CA 1
ATOM 2367 C C . PHE A 1 306 ? 7.037 33.277 0.383 1.00 83.75 306 PHE A C 1
ATOM 2369 O O . PHE A 1 306 ? 7.863 33.102 -0.518 1.00 83.75 306 PHE A O 1
ATOM 2376 N N . ALA A 1 307 ? 6.034 34.146 0.252 1.00 83.12 307 ALA A N 1
ATOM 2377 C CA . ALA A 1 307 ? 5.677 34.826 -0.991 1.00 83.12 307 ALA A CA 1
ATOM 2378 C C . ALA A 1 307 ? 6.736 35.811 -1.506 1.00 83.12 307 ALA A C 1
ATOM 2380 O O . ALA A 1 307 ? 6.716 36.181 -2.676 1.00 83.12 307 ALA A O 1
ATOM 2381 N N . LYS A 1 308 ? 7.704 36.224 -0.676 1.00 83.81 308 LYS A N 1
ATOM 2382 C CA . LYS A 1 308 ? 8.829 37.057 -1.140 1.00 83.81 308 LYS A CA 1
ATOM 2383 C C . LYS A 1 308 ? 9.805 36.283 -2.016 1.00 83.81 308 LYS A C 1
ATOM 2385 O O . LYS A 1 308 ? 10.628 36.879 -2.703 1.00 83.81 308 LYS A O 1
ATOM 2390 N N . SER A 1 309 ? 9.763 34.961 -1.928 1.00 85.88 309 SER A N 1
ATOM 2391 C CA . SER A 1 309 ? 10.820 34.093 -2.429 1.00 85.88 309 SER A CA 1
ATOM 2392 C C . SER A 1 309 ? 10.301 32.928 -3.257 1.00 85.88 309 SER A C 1
ATOM 2394 O O . SER A 1 309 ? 11.104 32.297 -3.930 1.00 85.88 309 SER A O 1
ATOM 2396 N N . CYS A 1 310 ? 8.997 32.659 -3.240 1.00 88.19 310 CYS A N 1
ATOM 2397 C CA . CYS A 1 310 ? 8.366 31.587 -3.992 1.00 88.19 310 CYS A CA 1
ATOM 2398 C C . CYS A 1 310 ? 7.131 32.103 -4.732 1.00 88.19 310 CYS A C 1
ATOM 2400 O O . CYS A 1 310 ? 6.403 32.955 -4.226 1.00 88.19 310 CYS A O 1
ATOM 2402 N N . LYS A 1 311 ? 6.905 31.568 -5.930 1.00 88.62 311 LYS A N 1
ATOM 2403 C CA . LYS A 1 311 ? 5.764 31.860 -6.802 1.00 88.62 311 LYS A CA 1
ATOM 2404 C C . LYS A 1 311 ? 5.277 30.582 -7.487 1.00 88.62 311 LYS A C 1
ATOM 2406 O O . LYS A 1 311 ? 5.914 29.536 -7.366 1.00 88.62 311 LYS A O 1
ATOM 2411 N N . ASP A 1 312 ? 4.163 30.692 -8.208 1.00 88.50 312 ASP A N 1
ATOM 2412 C CA . ASP A 1 312 ? 3.605 29.619 -9.043 1.00 88.50 312 ASP A CA 1
ATOM 2413 C C . ASP A 1 312 ? 3.432 28.301 -8.270 1.00 88.50 312 ASP A C 1
ATOM 2415 O O . ASP A 1 312 ? 3.836 27.226 -8.708 1.00 88.50 312 ASP A O 1
ATOM 2419 N N . CYS A 1 313 ? 2.871 28.412 -7.065 1.00 87.31 313 CYS A N 1
ATOM 2420 C CA . CYS A 1 313 ? 2.679 27.280 -6.175 1.00 87.31 313 CYS A CA 1
ATOM 2421 C C . CYS A 1 313 ? 1.458 26.444 -6.564 1.00 87.31 313 CYS A C 1
ATOM 2423 O O . CYS A 1 313 ? 0.369 26.978 -6.775 1.00 87.31 313 CYS A O 1
ATOM 2425 N N . VAL A 1 314 ? 1.623 25.125 -6.571 1.00 89.00 314 VAL A N 1
ATOM 2426 C CA . VAL A 1 314 ? 0.570 24.134 -6.783 1.00 89.00 314 VAL A CA 1
ATOM 2427 C C . VAL A 1 314 ? 0.598 23.144 -5.626 1.00 89.00 314 VAL A C 1
ATOM 2429 O O . VAL A 1 314 ? 1.635 22.556 -5.317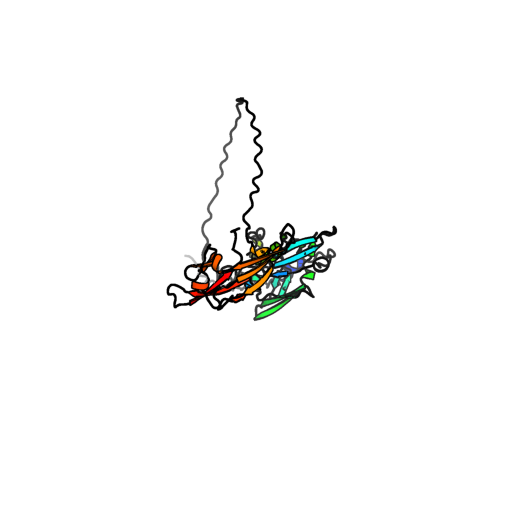 1.00 89.00 314 VAL A O 1
ATOM 2432 N N . TYR A 1 315 ? -0.551 22.950 -4.980 1.00 84.38 315 TYR A N 1
ATOM 2433 C CA . TYR A 1 315 ? -0.704 21.935 -3.946 1.00 84.38 315 TYR A CA 1
ATOM 2434 C C . TYR A 1 315 ? -1.291 20.647 -4.534 1.00 84.38 315 TYR A C 1
ATOM 2436 O O . TYR A 1 315 ? -2.425 20.618 -5.014 1.00 84.38 315 TYR A O 1
ATOM 2444 N N . LEU A 1 316 ? -0.508 19.572 -4.485 1.00 80.62 316 LEU A N 1
ATOM 2445 C CA . LEU A 1 316 ? -0.882 18.238 -4.940 1.00 80.62 316 LEU A CA 1
ATOM 2446 C C . LEU A 1 316 ? -1.479 17.458 -3.764 1.00 80.62 316 LEU A C 1
ATOM 2448 O O . LEU A 1 316 ? -0.765 16.766 -3.034 1.00 80.62 316 LEU A O 1
ATOM 2452 N N . HIS A 1 317 ? -2.793 17.593 -3.577 1.00 74.62 317 HIS A N 1
ATOM 2453 C CA . HIS A 1 317 ? -3.518 17.035 -2.430 1.00 74.62 317 HIS A CA 1
ATOM 2454 C C . HIS A 1 317 ? -3.405 15.504 -2.304 1.00 74.62 317 HIS A C 1
ATOM 2456 O O . HIS A 1 317 ? -3.263 15.007 -1.192 1.00 74.62 317 HIS A O 1
ATOM 2462 N N . GLU A 1 318 ? -3.373 14.762 -3.418 1.00 66.06 318 GLU A N 1
ATOM 2463 C CA . GLU A 1 318 ? -3.264 13.288 -3.434 1.00 66.06 318 GLU A CA 1
ATOM 2464 C C . GLU A 1 318 ? -2.020 12.767 -2.698 1.00 66.06 318 GLU A C 1
ATOM 2466 O O . GLU A 1 318 ? -2.024 11.691 -2.097 1.00 66.06 318 GLU A O 1
ATOM 2471 N N . ILE A 1 319 ? -0.947 13.556 -2.734 1.00 71.12 319 ILE A N 1
ATOM 2472 C CA . ILE A 1 319 ? 0.341 13.231 -2.127 1.00 71.12 319 ILE A CA 1
ATOM 2473 C C . ILE A 1 319 ? 0.737 14.235 -1.042 1.00 71.12 319 ILE A C 1
ATOM 2475 O O . ILE A 1 319 ? 1.871 14.197 -0.593 1.00 71.12 319 ILE A O 1
ATOM 2479 N N . GLY A 1 320 ? -0.144 15.152 -0.627 1.00 74.88 320 GLY A N 1
ATOM 2480 C CA . GLY A 1 320 ? 0.149 16.158 0.403 1.00 74.88 320 GLY A CA 1
ATOM 2481 C C . GLY A 1 320 ? 1.389 17.026 0.131 1.00 74.88 320 GLY A C 1
ATOM 2482 O O . GLY A 1 320 ? 2.080 17.433 1.072 1.00 74.88 320 GLY A O 1
ATOM 2483 N N . ASN A 1 321 ? 1.706 17.278 -1.143 1.00 80.19 321 ASN A N 1
ATOM 2484 C CA . ASN A 1 321 ? 2.959 17.908 -1.562 1.00 80.19 321 ASN A CA 1
ATOM 2485 C C . ASN A 1 321 ? 2.713 19.313 -2.122 1.00 80.19 321 ASN A C 1
ATOM 2487 O O . ASN A 1 321 ? 1.877 19.499 -3.004 1.00 80.19 321 ASN A O 1
ATOM 2491 N N . LEU A 1 322 ? 3.462 20.299 -1.632 1.00 84.12 322 LEU A N 1
ATOM 2492 C CA . LEU A 1 322 ? 3.458 21.660 -2.155 1.00 84.12 322 LEU A CA 1
ATOM 2493 C C . LEU A 1 322 ? 4.632 21.830 -3.121 1.00 84.12 322 LEU A C 1
ATOM 2495 O O . LEU A 1 322 ? 5.788 21.651 -2.735 1.00 84.12 322 LEU A O 1
ATOM 2499 N N . VAL A 1 323 ? 4.333 22.185 -4.367 1.00 86.75 323 VAL A N 1
ATOM 2500 C CA . VAL A 1 323 ? 5.324 22.425 -5.420 1.00 86.75 323 VAL A CA 1
ATOM 2501 C C . VAL A 1 323 ? 5.322 23.907 -5.752 1.00 86.75 323 VAL A C 1
ATOM 2503 O O . VAL A 1 323 ? 4.268 24.452 -6.053 1.00 86.75 323 VAL A O 1
ATOM 2506 N N . CYS A 1 324 ? 6.473 24.569 -5.687 1.00 88.31 324 CYS A N 1
ATOM 2507 C CA . CYS A 1 324 ? 6.592 26.003 -5.954 1.00 88.31 324 CYS A CA 1
ATOM 2508 C C . CYS A 1 324 ? 7.863 26.324 -6.730 1.00 88.31 324 CYS A C 1
ATOM 2510 O O . CYS A 1 324 ? 8.869 25.629 -6.605 1.00 88.31 324 CYS A O 1
ATOM 2512 N N . GLN A 1 325 ? 7.862 27.439 -7.458 1.00 89.62 325 GLN A N 1
ATOM 2513 C CA . GLN A 1 325 ? 9.079 28.018 -8.014 1.00 89.62 325 GLN A CA 1
ATOM 2514 C C . GLN A 1 325 ? 9.687 28.995 -7.013 1.00 89.62 325 GLN A C 1
ATOM 2516 O O . GLN A 1 325 ? 9.171 30.092 -6.809 1.00 89.62 325 GLN A O 1
ATOM 2521 N N . CYS A 1 326 ? 10.800 28.609 -6.403 1.00 88.56 326 CYS A N 1
ATOM 2522 C CA . CYS A 1 326 ? 11.451 29.357 -5.339 1.00 88.56 326 CYS A CA 1
ATOM 2523 C C . CYS A 1 326 ? 12.806 29.915 -5.789 1.00 88.56 326 CYS A C 1
ATOM 2525 O O . CYS A 1 326 ? 13.569 29.256 -6.497 1.00 88.56 326 CYS A O 1
ATOM 2527 N N . ALA A 1 327 ? 13.118 31.145 -5.390 1.00 85.69 327 ALA A N 1
ATOM 2528 C CA . ALA A 1 327 ? 14.379 31.802 -5.690 1.00 85.69 327 ALA A CA 1
ATOM 2529 C C . ALA A 1 327 ? 15.551 31.042 -5.045 1.00 85.69 327 ALA A C 1
ATOM 2531 O O . ALA A 1 327 ? 15.485 30.653 -3.875 1.00 85.69 327 ALA A O 1
ATOM 2532 N N . PHE A 1 328 ? 16.635 30.854 -5.799 1.00 84.50 328 PHE A N 1
ATOM 2533 C CA . PHE A 1 328 ? 17.838 30.146 -5.360 1.00 84.50 328 PHE A CA 1
ATOM 2534 C C . PHE A 1 328 ? 19.084 31.011 -5.584 1.00 84.50 328 PHE A C 1
ATOM 2536 O O . PHE A 1 328 ? 19.543 31.203 -6.713 1.00 84.50 328 PHE A O 1
ATOM 2543 N N . GLY A 1 329 ? 19.648 31.537 -4.492 1.00 81.19 329 GLY A N 1
ATOM 2544 C CA . GLY A 1 329 ? 20.858 32.366 -4.492 1.00 81.19 329 GLY A CA 1
ATOM 2545 C C . GLY A 1 329 ? 20.635 33.778 -5.042 1.00 81.19 329 GLY A C 1
ATOM 2546 O O . GLY A 1 329 ? 20.712 34.746 -4.294 1.00 81.19 329 GLY A O 1
ATOM 2547 N N . ASN A 1 330 ? 20.344 33.900 -6.340 1.00 77.38 330 ASN A N 1
ATOM 2548 C CA . ASN A 1 330 ? 19.992 35.168 -6.979 1.00 77.38 330 ASN A CA 1
ATOM 2549 C C . ASN A 1 330 ? 18.455 35.301 -7.038 1.00 77.38 330 ASN A C 1
ATOM 2551 O O . ASN A 1 330 ? 17.811 34.375 -7.533 1.00 77.38 330 ASN A O 1
ATOM 2555 N N . PRO A 1 331 ? 17.859 36.434 -6.616 1.00 76.50 331 PRO A N 1
ATOM 2556 C CA . PRO A 1 331 ? 16.402 36.640 -6.620 1.00 76.50 331 PRO A CA 1
ATOM 2557 C C . PRO A 1 331 ? 15.745 36.541 -8.007 1.00 76.50 331 PRO A C 1
ATOM 2559 O O . PRO A 1 331 ? 14.528 36.438 -8.106 1.00 76.50 331 PRO A O 1
ATOM 2562 N N . THR A 1 332 ? 16.532 36.557 -9.084 1.00 79.38 332 THR A N 1
ATOM 2563 C CA . THR A 1 332 ? 16.045 36.390 -10.464 1.00 79.38 332 THR A CA 1
ATOM 2564 C C . THR A 1 332 ? 16.054 34.940 -10.956 1.00 79.38 332 THR A C 1
ATOM 2566 O O . THR A 1 332 ? 15.479 34.650 -12.003 1.00 79.38 332 THR A O 1
ATOM 2569 N N . LYS A 1 333 ? 16.693 34.016 -10.225 1.00 83.38 333 LYS A N 1
ATOM 2570 C CA . LYS A 1 333 ? 16.787 32.599 -10.593 1.00 83.38 333 LYS A CA 1
ATOM 2571 C C . LYS A 1 333 ? 15.861 31.773 -9.715 1.00 83.38 333 LYS A C 1
ATOM 2573 O O . LYS A 1 333 ? 16.083 31.675 -8.512 1.00 83.38 333 LYS A O 1
ATOM 2578 N N . PHE A 1 334 ? 14.866 31.151 -10.335 1.00 83.44 334 PHE A N 1
ATOM 2579 C CA . PHE A 1 334 ? 13.908 30.283 -9.661 1.00 83.44 334 PHE A CA 1
ATOM 2580 C C . PHE A 1 334 ? 14.213 28.816 -9.959 1.00 83.44 334 PHE A C 1
ATOM 2582 O O . PHE A 1 334 ? 14.643 28.472 -11.061 1.00 83.44 334 PHE A O 1
ATOM 2589 N N . ARG A 1 335 ? 13.986 27.957 -8.970 1.00 86.75 335 ARG A N 1
ATOM 2590 C CA . ARG A 1 335 ? 14.046 26.502 -9.081 1.00 86.75 335 ARG A CA 1
ATOM 2591 C C . ARG A 1 335 ? 12.738 25.924 -8.559 1.00 86.75 335 ARG A C 1
ATOM 2593 O O . ARG A 1 335 ? 12.173 26.448 -7.603 1.00 86.75 335 ARG A O 1
ATOM 2600 N N . GLU A 1 336 ? 12.273 24.855 -9.188 1.00 87.12 336 GLU A N 1
ATOM 2601 C CA . GLU A 1 336 ? 11.163 24.075 -8.653 1.00 87.12 336 GLU A CA 1
ATOM 2602 C C . GLU A 1 336 ? 11.592 23.385 -7.353 1.00 87.12 336 GLU A C 1
ATOM 2604 O O . GLU A 1 336 ? 12.597 22.667 -7.304 1.00 87.12 336 GLU A O 1
ATOM 2609 N N . THR A 1 337 ? 10.842 23.650 -6.293 1.00 82.25 337 THR A N 1
ATOM 2610 C CA . THR A 1 337 ? 11.050 23.099 -4.963 1.00 82.25 337 THR A CA 1
ATOM 2611 C C . THR A 1 337 ? 9.795 22.352 -4.551 1.00 82.25 337 THR A C 1
ATOM 2613 O O . THR A 1 337 ? 8.687 22.884 -4.622 1.00 82.25 337 THR A O 1
ATOM 2616 N N . HIS A 1 338 ? 9.990 21.130 -4.065 1.00 81.00 338 HIS A N 1
ATOM 2617 C CA . HIS A 1 338 ? 8.933 20.293 -3.516 1.00 81.00 338 HIS A CA 1
ATOM 2618 C C . HIS A 1 338 ? 9.045 20.282 -1.997 1.00 81.00 338 HIS A C 1
ATOM 2620 O O . HIS A 1 338 ? 10.141 20.145 -1.442 1.00 81.00 338 HIS A O 1
ATOM 2626 N N . ARG A 1 339 ? 7.911 20.395 -1.312 1.00 76.00 339 ARG A N 1
ATOM 2627 C CA . ARG A 1 339 ? 7.841 20.224 0.132 1.00 76.00 339 ARG A CA 1
ATOM 2628 C C . ARG A 1 339 ? 6.617 19.419 0.498 1.00 76.00 339 ARG A C 1
ATOM 2630 O O . ARG A 1 339 ? 5.483 19.879 0.385 1.00 76.00 339 ARG A O 1
ATOM 2637 N N . TYR A 1 340 ? 6.889 18.248 1.054 1.00 69.50 340 TYR A N 1
ATOM 2638 C CA . TYR A 1 340 ? 5.882 17.496 1.771 1.00 69.50 340 TYR A CA 1
ATOM 2639 C C . TYR A 1 340 ? 5.475 18.305 3.001 1.00 69.50 340 TYR A C 1
ATOM 2641 O O . TYR A 1 340 ? 6.318 18.608 3.854 1.00 69.50 340 TYR A O 1
ATOM 2649 N N . LEU A 1 341 ? 4.208 18.715 3.074 1.00 65.62 341 LEU A N 1
ATOM 2650 C CA . LEU A 1 341 ? 3.776 19.598 4.155 1.00 65.62 341 LEU A CA 1
ATOM 2651 C C . LEU A 1 341 ? 3.599 18.874 5.482 1.00 65.62 341 LEU A C 1
ATOM 2653 O O . LEU A 1 341 ? 3.542 19.558 6.490 1.00 65.62 341 LEU A O 1
ATOM 2657 N N . GLY A 1 342 ? 3.611 17.539 5.513 1.00 46.75 342 GLY A N 1
ATOM 2658 C CA . GLY A 1 342 ? 3.486 16.720 6.725 1.00 46.75 342 GLY A CA 1
ATOM 2659 C C . GLY A 1 342 ? 4.668 16.804 7.694 1.00 46.75 342 GLY A C 1
ATOM 2660 O O . GLY A 1 342 ? 5.215 15.769 8.029 1.00 46.75 342 GLY A O 1
ATOM 2661 N N . CYS A 1 343 ? 5.109 18.004 8.077 1.00 37.75 343 CYS A N 1
ATOM 2662 C CA . CYS A 1 343 ? 6.066 18.273 9.153 1.00 37.75 343 CYS A CA 1
ATOM 2663 C C . CYS A 1 343 ? 5.980 19.750 9.598 1.00 37.75 343 CYS A C 1
ATOM 2665 O O . CYS A 1 343 ? 6.995 20.441 9.698 1.00 37.75 343 CYS A O 1
ATOM 2667 N N . MET A 1 344 ? 4.770 20.265 9.828 1.00 43.84 344 MET A N 1
ATOM 2668 C CA . MET A 1 344 ? 4.584 21.467 10.651 1.00 43.84 344 MET A CA 1
ATOM 2669 C C . MET A 1 344 ? 4.084 21.026 12.021 1.00 43.84 344 MET A C 1
ATOM 2671 O O . MET A 1 344 ? 2.910 21.145 12.354 1.00 43.84 344 MET A O 1
ATOM 2675 N N . ALA A 1 345 ? 5.003 20.424 12.771 1.00 36.28 345 ALA A N 1
ATOM 2676 C CA . ALA A 1 345 ? 4.851 20.234 14.199 1.00 36.28 345 ALA A CA 1
ATOM 2677 C C . ALA A 1 345 ? 5.096 21.576 14.891 1.00 36.28 345 ALA A C 1
ATOM 2679 O O . ALA A 1 345 ? 6.163 22.162 14.705 1.00 36.28 345 ALA A O 1
ATOM 2680 N N . LEU A 1 346 ? 4.119 21.972 15.712 1.00 39.56 346 LEU A N 1
ATOM 2681 C CA . LEU A 1 346 ? 4.134 23.061 16.694 1.00 39.56 346 LEU A CA 1
ATOM 2682 C C . LEU A 1 346 ? 4.085 24.472 16.102 1.00 39.56 346 LEU A C 1
ATOM 2684 O O . LEU A 1 346 ? 4.844 24.787 15.203 1.00 39.56 346 LEU A O 1
ATOM 2688 N N . TRP A 1 347 ? 3.113 25.266 16.561 1.00 40.09 347 TRP A N 1
ATOM 2689 C CA . TRP A 1 347 ? 3.252 26.562 17.250 1.00 40.09 347 TRP A CA 1
ATOM 2690 C C . TRP A 1 347 ? 1.822 27.122 17.427 1.00 40.09 347 TRP A C 1
ATOM 2692 O O . TRP A 1 347 ? 1.327 27.894 16.607 1.00 40.09 347 TRP A O 1
ATOM 2702 N N . GLN A 1 348 ? 1.135 26.651 18.475 1.00 32.91 348 GLN A N 1
ATOM 2703 C CA . GLN A 1 348 ? 0.045 27.365 19.152 1.00 32.91 348 GLN A CA 1
ATOM 2704 C C . GLN A 1 348 ? 0.461 27.586 20.599 1.00 32.91 348 GLN A C 1
ATOM 2706 O O . GLN A 1 348 ? 1.054 26.640 21.171 1.00 32.91 348 GLN A O 1
#

Organism: NCBI:txid1460502

Foldseek 3Di:
DDDDDDDPDPPPPPPPPPPPPPPDPVVVVVVVPPPPPPPQQAQVVFKDPKDKADLVVVDDPPDPLLQFAIKIWIWGALVPRDTWIFMDGCCQFWADDQQETDGDGNRSNSNFWADWDADVVQRKIWTQGDHPVGTDIYIDRVRRAWHQHRNFIDGPNRTTGIDHPDPLTSVCVSPPSDDPDPPPPDPVVPVPDPDDPPPPDDDDDDDDDDDDDDDDDDDDDDDDDDDDDDDDPDDPDPPPPPPPPQQQVSQWAWDDWDCPPPSQWTWTWTWHQDPDPVRTDTDIGTCQQFWAQDQLEIDGDGNRSHSQFWGPWDQDRVQQKIWTFGDHPDSVHTDIHIDNSRPPGDDD

InterPro domains:
  IPR011058 Cyanovirin-N [PF08881] (43-153)
  IPR036673 Cyanovirin-N superfamily [G3DSA:2.30.60.10] (39-160)
  IPR036673 Cyanovirin-N superfamily [G3DSA:2.30.60.10] (245-342)
  IPR036673 Cyanovirin-N superfamily [SSF51322] (42-155)
  IPR036673 Cyanovirin-N superfamily [SSF51322] (247-332)

pLDDT: mean 70.92, std 23.4, range [29.27, 98.44]

Secondary structure (DSSP, 8-state):
------------------------GGGSGGGG------PPP-GGGTEEEEEEE-GGGGS-TTSGGGGPPPEEEEEEE-SSS-EEEEEEEGGGTEEEETTEEEE-TT-BGGGTEEEEEEETTTTEEEEEEE-SSSEEEEEEEGGGT-EEETTEEEETTEEPEEE--SHHHHHHGGG--S-S--TT--GGGTTTS---GGG--S--------------------------------PPP----------GGGSSEEEEEE--GGGSS-EEEEEEE-SSSSSEEEEEEEHHHHEEEETTEEEE-TT--GGGTEEEEEEEGGGTEEEEEEEESEEEEEEEEEEE--------